Protein AF-A0A317XW74-F1 (afdb_monomer_lite)

Radius of gyration: 49.64 Å; chains: 1; bounding box: 94×70×136 Å

Structure (mmCIF, N/CA/C/O backbone):
data_AF-A0A317XW74-F1
#
_entry.id   AF-A0A317XW74-F1
#
loop_
_atom_site.group_PDB
_atom_site.id
_atom_site.type_symbol
_atom_site.label_atom_id
_atom_site.label_alt_id
_atom_site.label_comp_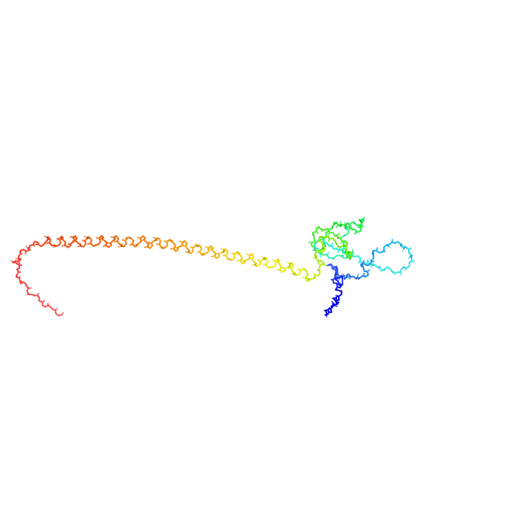id
_atom_site.label_asym_id
_atom_site.label_entity_id
_atom_site.label_seq_id
_atom_site.pdbx_PDB_ins_code
_atom_site.Cartn_x
_atom_site.Cartn_y
_atom_site.Cartn_z
_atom_site.occupancy
_atom_site.B_iso_or_equiv
_atom_site.auth_seq_id
_atom_site.auth_comp_id
_atom_site.auth_asym_id
_atom_site.auth_atom_id
_atom_site.pdbx_PDB_model_num
ATOM 1 N N . MET A 1 1 ? 39.324 25.511 -1.478 1.00 43.25 1 MET A N 1
ATOM 2 C CA . MET A 1 1 ? 39.575 24.977 -2.831 1.00 43.25 1 MET A CA 1
ATOM 3 C C . MET A 1 1 ? 39.183 23.514 -2.793 1.00 43.25 1 MET A C 1
ATOM 5 O O . MET A 1 1 ? 39.938 22.718 -2.257 1.00 43.25 1 MET A O 1
ATOM 9 N N . ALA A 1 2 ? 37.946 23.206 -3.184 1.00 46.31 2 ALA A N 1
ATOM 10 C CA . ALA A 1 2 ? 37.475 21.830 -3.270 1.00 46.31 2 ALA A CA 1
ATOM 11 C C . ALA A 1 2 ? 37.976 21.269 -4.601 1.00 46.31 2 ALA A C 1
ATOM 13 O O . ALA A 1 2 ? 37.688 21.833 -5.654 1.00 46.31 2 ALA A O 1
ATOM 14 N N . SER A 1 3 ? 38.799 20.233 -4.529 1.00 51.44 3 SER A N 1
ATOM 15 C CA . SER A 1 3 ? 39.249 19.466 -5.679 1.00 51.44 3 SER A CA 1
ATOM 16 C C . SER A 1 3 ? 38.010 18.859 -6.336 1.00 51.44 3 SER A C 1
ATOM 18 O O . SER A 1 3 ? 37.324 18.060 -5.701 1.00 51.44 3 SER A O 1
ATOM 20 N N . ASN A 1 4 ? 37.697 19.262 -7.570 1.00 48.56 4 ASN A N 1
ATOM 21 C CA . ASN A 1 4 ? 36.776 18.515 -8.419 1.00 48.56 4 ASN A CA 1
ATOM 22 C C . ASN A 1 4 ? 37.425 17.151 -8.636 1.00 48.56 4 ASN A C 1
ATOM 24 O O . ASN A 1 4 ? 38.395 17.030 -9.380 1.00 48.56 4 ASN A O 1
ATOM 28 N N . GLN A 1 5 ? 36.970 16.161 -7.877 1.00 56.09 5 GLN A N 1
ATOM 29 C CA . GLN A 1 5 ? 37.305 14.775 -8.123 1.00 56.09 5 GLN A CA 1
ATOM 30 C C . GLN A 1 5 ? 36.696 14.459 -9.489 1.00 56.09 5 GLN A C 1
ATOM 32 O O . GLN A 1 5 ? 35.471 14.477 -9.615 1.00 56.09 5 GLN A O 1
ATOM 37 N N . ASP A 1 6 ? 37.536 14.262 -10.505 1.00 48.19 6 ASP A N 1
ATOM 38 C CA . ASP A 1 6 ? 37.105 13.684 -11.772 1.00 48.19 6 ASP A CA 1
ATOM 39 C C . ASP A 1 6 ? 36.461 12.340 -11.428 1.00 48.19 6 ASP A C 1
ATOM 41 O O . ASP A 1 6 ? 37.144 11.366 -11.101 1.00 48.19 6 ASP A O 1
ATOM 45 N N . CYS A 1 7 ? 35.127 12.316 -11.398 1.00 49.00 7 CYS A N 1
ATOM 46 C CA . CYS A 1 7 ? 34.378 11.079 -11.478 1.00 49.00 7 CYS A CA 1
ATOM 47 C C . CYS A 1 7 ? 34.843 10.441 -12.777 1.00 49.00 7 CYS A C 1
ATOM 49 O O . CYS A 1 7 ? 34.515 10.940 -13.849 1.00 49.00 7 CYS A O 1
ATOM 51 N N . SER A 1 8 ? 35.666 9.398 -12.665 1.00 56.94 8 SER A N 1
ATOM 52 C CA . SER A 1 8 ? 36.001 8.513 -13.771 1.00 56.94 8 SER A CA 1
ATOM 53 C C . SER A 1 8 ? 34.725 8.255 -14.559 1.00 56.94 8 SER A C 1
ATOM 55 O O . SER A 1 8 ? 33.765 7.752 -13.969 1.00 56.94 8 SER A O 1
ATOM 57 N N . ASP A 1 9 ? 34.718 8.676 -15.824 1.00 65.62 9 ASP A N 1
ATOM 58 C CA . ASP A 1 9 ? 33.600 8.515 -16.748 1.00 65.62 9 ASP A CA 1
ATOM 59 C C . ASP A 1 9 ? 33.192 7.042 -16.710 1.00 65.62 9 ASP A C 1
ATOM 61 O O . ASP A 1 9 ? 33.919 6.163 -17.175 1.00 65.62 9 ASP A O 1
ATOM 65 N N . PHE A 1 10 ? 32.098 6.750 -16.008 1.00 69.00 10 PHE A N 1
ATOM 66 C CA . PHE A 1 10 ? 31.604 5.392 -15.894 1.00 69.00 10 PHE A CA 1
ATOM 67 C C . PHE A 1 10 ? 30.984 5.066 -17.243 1.00 69.00 10 PHE A C 1
ATOM 69 O O . PHE A 1 10 ? 29.880 5.525 -17.547 1.00 69.00 10 PHE A O 1
ATOM 76 N N . ASP A 1 11 ? 31.722 4.326 -18.068 1.00 76.88 11 ASP A N 1
ATOM 77 C CA . ASP A 1 11 ? 31.265 3.958 -19.397 1.00 76.88 11 ASP A CA 1
ATOM 78 C C . ASP A 1 11 ? 30.152 2.903 -19.274 1.00 76.88 11 ASP A C 1
ATOM 80 O O . ASP A 1 11 ? 30.374 1.692 -19.170 1.00 76.88 11 ASP A O 1
ATOM 84 N N . LEU A 1 12 ? 28.909 3.391 -19.201 1.00 76.88 12 LEU A N 1
ATOM 85 C CA . LEU A 1 12 ? 27.698 2.579 -19.069 1.00 76.88 12 LEU A CA 1
ATOM 86 C C . LEU A 1 12 ? 27.620 1.504 -20.164 1.00 76.88 12 LEU A C 1
ATOM 88 O O . LEU A 1 12 ? 27.063 0.429 -19.932 1.00 76.88 12 LEU A O 1
ATOM 92 N N . TRP A 1 13 ? 28.192 1.787 -21.336 1.00 82.31 13 TRP A N 1
ATOM 93 C CA . TRP A 1 13 ? 28.140 0.929 -22.512 1.00 82.31 13 TRP A CA 1
ATOM 94 C C . TRP A 1 13 ? 28.874 -0.398 -22.309 1.00 82.31 13 TRP A C 1
ATOM 96 O O . TRP A 1 13 ? 28.378 -1.423 -22.771 1.00 82.31 13 TRP A O 1
ATOM 106 N N . GLU A 1 14 ? 29.958 -0.424 -21.526 1.00 83.50 14 GLU A N 1
ATOM 107 C CA . GLU A 1 14 ? 30.737 -1.646 -21.258 1.00 83.50 14 GLU A CA 1
ATOM 108 C C . GLU A 1 14 ? 29.936 -2.732 -20.519 1.00 83.50 14 GLU A C 1
ATOM 110 O O . GLU A 1 14 ? 30.260 -3.920 -20.578 1.00 83.50 14 GLU A O 1
ATOM 115 N N . HIS A 1 15 ? 28.868 -2.335 -19.825 1.00 85.44 15 HIS A N 1
ATOM 116 C CA . HIS A 1 15 ? 28.030 -3.232 -19.030 1.00 85.44 15 HIS A CA 1
ATOM 117 C C . HIS A 1 15 ? 26.792 -3.718 -19.794 1.00 85.44 15 HIS A C 1
ATOM 119 O O . HIS A 1 15 ? 26.104 -4.650 -19.355 1.00 85.44 15 HIS A O 1
ATOM 125 N N . LEU A 1 16 ? 26.498 -3.110 -20.945 1.00 89.50 16 LEU A N 1
ATOM 126 C CA . LEU A 1 16 ? 25.379 -3.507 -21.782 1.00 89.50 16 LEU A CA 1
ATOM 127 C C . LEU A 1 16 ? 25.754 -4.729 -22.608 1.00 89.50 16 LEU A C 1
ATOM 129 O O . LEU A 1 16 ? 26.834 -4.833 -23.183 1.00 89.50 16 LEU A O 1
ATOM 133 N N . HIS A 1 17 ? 24.830 -5.676 -22.671 1.00 93.88 17 HIS A N 1
ATOM 134 C CA . HIS A 1 17 ? 25.001 -6.907 -23.418 1.00 93.88 17 HIS A CA 1
ATOM 135 C C . HIS A 1 17 ? 23.662 -7.367 -23.969 1.00 93.88 17 HIS A C 1
ATOM 137 O O . HIS A 1 17 ? 22.602 -7.069 -23.416 1.00 93.88 17 HIS A O 1
ATOM 143 N N . CYS A 1 18 ? 23.704 -8.128 -25.057 1.00 95.12 18 CYS A N 1
ATOM 144 C CA . CYS A 1 18 ? 22.506 -8.751 -25.583 1.00 95.12 18 CYS A CA 1
ATOM 145 C C . CYS A 1 18 ? 21.905 -9.710 -24.544 1.00 95.12 18 CYS A C 1
ATOM 147 O O . CYS A 1 18 ? 22.575 -10.626 -24.078 1.00 95.12 18 CYS A O 1
ATOM 149 N N . SER A 1 19 ? 20.622 -9.553 -24.231 1.00 96.19 19 SER A N 1
ATOM 150 C CA . SER A 1 19 ? 19.905 -10.381 -23.259 1.00 96.19 19 SER A CA 1
ATOM 151 C C . SER A 1 19 ? 19.705 -11.838 -23.707 1.00 96.19 19 SER A C 1
ATOM 153 O O . SER A 1 19 ? 19.285 -12.660 -22.900 1.00 96.19 19 SER A O 1
ATOM 155 N N . VAL A 1 20 ? 19.979 -12.162 -24.978 1.00 96.06 20 VAL A N 1
ATOM 156 C CA . VAL A 1 20 ? 19.848 -13.517 -25.543 1.00 96.06 20 VAL A CA 1
ATOM 157 C C . VAL A 1 20 ? 21.206 -14.217 -25.604 1.00 96.06 20 VAL A C 1
ATOM 159 O O . VAL A 1 20 ? 21.379 -15.277 -25.007 1.00 96.06 20 VAL A O 1
ATOM 162 N N . CYS A 1 21 ? 22.179 -13.637 -26.314 1.00 95.81 21 CYS A N 1
ATOM 163 C CA . CYS A 1 21 ? 23.489 -14.261 -26.519 1.00 95.81 21 CYS A CA 1
ATOM 164 C C . CYS A 1 21 ? 24.602 -13.753 -25.590 1.00 95.81 21 CYS A C 1
ATOM 166 O O . CYS A 1 21 ? 25.729 -14.232 -25.698 1.00 95.81 21 CYS A O 1
ATOM 168 N N . TYR A 1 22 ? 24.317 -12.791 -24.705 1.00 94.31 22 TYR A N 1
ATOM 169 C CA . TYR A 1 22 ? 25.281 -12.170 -23.782 1.00 94.31 22 TYR A CA 1
ATOM 170 C C . TYR A 1 22 ? 26.488 -11.497 -24.453 1.00 94.31 22 TYR A C 1
ATOM 172 O O . TYR A 1 22 ? 27.491 -11.224 -23.800 1.00 94.31 22 TYR A O 1
ATOM 180 N N . ARG A 1 23 ? 26.404 -11.184 -25.752 1.00 92.75 23 ARG A N 1
ATOM 181 C CA . ARG A 1 23 ? 27.422 -10.381 -26.439 1.00 92.75 23 ARG A CA 1
ATOM 182 C C . ARG A 1 23 ? 27.420 -8.957 -25.877 1.00 92.75 23 ARG A C 1
ATOM 184 O O . ARG A 1 23 ? 26.390 -8.291 -25.969 1.00 92.75 23 ARG A O 1
ATOM 191 N N . SER A 1 24 ? 28.549 -8.509 -25.333 1.00 90.56 24 SER A N 1
ATOM 192 C CA . SER A 1 24 ? 28.736 -7.135 -24.849 1.00 90.56 24 SER A CA 1
ATOM 193 C C . SER A 1 24 ? 28.716 -6.118 -25.987 1.00 90.56 24 SER A C 1
ATOM 195 O O . SER A 1 24 ? 29.175 -6.414 -27.093 1.00 90.56 24 SER A O 1
ATOM 197 N N . VAL A 1 25 ? 28.201 -4.927 -25.694 1.00 88.94 25 VAL A N 1
ATOM 198 C CA . VAL A 1 25 ? 28.317 -3.747 -26.553 1.00 88.94 25 VAL A CA 1
ATOM 199 C C . VAL A 1 25 ? 29.750 -3.235 -26.450 1.00 88.94 25 VAL A C 1
ATOM 201 O O . VAL A 1 25 ? 30.256 -3.041 -25.347 1.00 88.94 25 VAL A O 1
ATOM 204 N N . SER A 1 26 ? 30.426 -3.044 -27.580 1.00 85.81 26 SER A N 1
ATOM 205 C CA . SER A 1 26 ? 31.739 -2.396 -27.606 1.00 85.81 26 SER A CA 1
ATOM 206 C C . SER A 1 26 ? 31.628 -0.972 -28.149 1.00 85.81 26 SER A C 1
ATOM 208 O O . SER A 1 26 ? 30.749 -0.682 -28.954 1.00 85.81 26 SER A O 1
ATOM 210 N N . ASN A 1 27 ? 32.534 -0.070 -27.765 1.00 75.56 27 ASN A N 1
ATOM 211 C CA . ASN A 1 27 ? 32.518 1.311 -28.275 1.00 75.56 27 ASN A CA 1
ATOM 212 C C . ASN A 1 27 ? 32.650 1.380 -29.810 1.00 75.56 27 ASN A C 1
ATOM 214 O O . ASN A 1 27 ? 32.022 2.216 -30.455 1.00 75.56 27 ASN A O 1
ATOM 218 N N . ALA A 1 28 ? 33.351 0.417 -30.417 1.00 75.12 28 ALA A N 1
ATOM 219 C CA . ALA A 1 28 ? 33.436 0.281 -31.871 1.00 75.12 28 ALA A CA 1
ATOM 220 C C . ALA A 1 28 ? 32.075 0.001 -32.542 1.00 75.12 28 ALA A C 1
ATOM 222 O O . ALA A 1 28 ? 31.863 0.381 -33.693 1.00 75.12 28 ALA A O 1
ATOM 223 N N . ASP A 1 29 ? 31.146 -0.640 -31.827 1.00 73.50 29 ASP A N 1
ATOM 224 C CA . ASP A 1 29 ? 29.800 -0.942 -32.319 1.00 73.50 29 ASP A CA 1
ATOM 225 C C . ASP A 1 29 ? 28.887 0.300 -32.325 1.00 73.50 29 ASP A C 1
ATOM 227 O O . ASP A 1 29 ? 27.924 0.370 -33.093 1.00 73.50 29 ASP A O 1
ATOM 231 N N . LEU A 1 30 ? 29.194 1.296 -31.487 1.00 70.50 30 LEU A N 1
ATOM 232 C CA . LEU A 1 30 ? 28.391 2.507 -31.300 1.00 70.50 30 LEU A CA 1
ATOM 233 C C . LEU A 1 30 ? 28.793 3.646 -32.252 1.00 70.50 30 LEU A C 1
ATOM 235 O O . LEU A 1 30 ? 27.940 4.433 -32.658 1.00 70.50 30 LEU A O 1
ATOM 239 N N . ASP A 1 31 ? 30.059 3.697 -32.676 1.00 64.62 31 ASP A N 1
ATOM 240 C CA . ASP A 1 31 ? 30.612 4.775 -33.514 1.00 64.62 31 ASP A CA 1
ATOM 241 C C . ASP A 1 31 ? 30.209 4.706 -35.002 1.00 64.62 31 ASP A C 1
ATOM 243 O O . ASP A 1 31 ? 30.504 5.613 -35.786 1.00 64.62 31 ASP A O 1
ATOM 247 N N . THR A 1 32 ? 29.493 3.662 -35.438 1.00 60.34 32 THR A N 1
ATOM 248 C CA . THR A 1 32 ? 29.207 3.433 -36.872 1.00 60.34 32 THR A CA 1
ATOM 249 C C . THR A 1 32 ? 28.053 4.285 -37.434 1.00 60.34 32 THR A C 1
ATOM 251 O O . THR A 1 32 ? 27.360 3.876 -38.363 1.00 60.34 32 THR A O 1
ATOM 254 N N . ASN A 1 33 ? 27.835 5.492 -36.909 1.00 54.00 33 ASN A N 1
ATOM 255 C CA . ASN A 1 33 ? 26.936 6.477 -37.527 1.00 54.00 33 ASN A CA 1
ATOM 256 C C . ASN A 1 33 ? 27.599 7.236 -38.697 1.00 54.00 33 ASN A C 1
ATOM 258 O O . ASN A 1 33 ? 26.946 8.026 -39.379 1.00 54.00 33 ASN A O 1
ATOM 262 N N . GLN A 1 34 ? 28.884 6.989 -38.990 1.00 49.75 34 GLN A N 1
ATOM 263 C CA . GLN A 1 34 ? 29.522 7.504 -40.204 1.00 49.75 34 GLN A CA 1
ATOM 264 C C . GLN A 1 34 ? 29.239 6.606 -41.413 1.00 49.75 34 GLN A C 1
ATOM 266 O O . GLN A 1 34 ? 29.943 5.639 -41.681 1.00 49.75 34 GLN A O 1
ATOM 271 N N . ALA A 1 35 ? 28.189 6.989 -42.139 1.00 44.69 35 ALA A N 1
ATOM 272 C CA . ALA A 1 35 ? 28.026 6.870 -43.585 1.00 44.69 35 ALA A CA 1
ATOM 273 C C . ALA A 1 35 ? 28.690 5.652 -44.257 1.00 44.69 35 ALA A C 1
ATOM 275 O O . ALA A 1 35 ? 29.849 5.678 -44.676 1.00 44.69 35 ALA A O 1
ATOM 276 N N . VAL A 1 36 ? 27.869 4.633 -44.520 1.00 49.94 36 VAL A N 1
ATOM 277 C CA . VAL A 1 36 ? 28.079 3.644 -45.586 1.00 49.94 36 VAL A CA 1
ATOM 278 C C . VAL A 1 36 ? 28.030 4.362 -46.947 1.00 49.94 36 VAL A C 1
ATOM 280 O O . VAL A 1 36 ? 27.078 4.251 -47.712 1.00 49.94 36 VAL A O 1
ATOM 283 N N . THR A 1 37 ? 29.055 5.150 -47.261 1.00 47.88 37 THR A N 1
ATOM 284 C CA . THR A 1 37 ? 29.280 5.740 -48.585 1.00 47.88 37 THR A CA 1
ATOM 285 C C . THR A 1 37 ? 30.757 5.653 -48.934 1.00 47.88 37 THR A C 1
ATOM 287 O O . THR A 1 37 ? 31.415 6.672 -49.098 1.00 47.88 37 THR A O 1
ATOM 290 N N . SER A 1 38 ? 31.305 4.441 -49.025 1.00 47.03 38 SER A N 1
ATOM 291 C CA . SER A 1 38 ? 32.501 4.136 -49.825 1.00 47.03 38 SER A CA 1
ATOM 292 C C . SER A 1 38 ? 32.649 2.623 -49.947 1.00 47.03 38 SER A C 1
ATOM 294 O O . SER A 1 38 ? 33.245 1.962 -49.104 1.00 47.03 38 SER A O 1
ATOM 296 N N . LYS A 1 39 ? 32.080 2.059 -51.017 1.00 47.88 39 LYS A N 1
ATOM 297 C CA . LYS A 1 39 ? 32.511 0.753 -51.518 1.00 47.88 39 LYS A CA 1
ATOM 298 C C . LYS A 1 39 ? 33.921 0.923 -52.080 1.00 47.88 39 LYS A C 1
ATOM 300 O O . LYS A 1 39 ? 34.081 1.413 -53.193 1.00 47.88 39 LYS A O 1
ATOM 305 N N . THR A 1 40 ? 34.922 0.521 -51.315 1.00 46.69 40 THR A N 1
ATOM 306 C CA . THR A 1 40 ? 36.241 0.170 -51.843 1.00 46.69 40 THR A CA 1
ATOM 307 C C . THR A 1 40 ? 36.497 -1.281 -51.484 1.00 46.69 40 THR A C 1
ATOM 309 O O . THR A 1 40 ? 36.580 -1.636 -50.310 1.00 46.69 40 THR A O 1
ATOM 312 N N . ASP A 1 41 ? 36.538 -2.116 -52.518 1.00 51.22 41 ASP A N 1
ATOM 313 C CA . ASP A 1 41 ? 36.775 -3.552 -52.447 1.00 51.22 41 ASP A CA 1
ATOM 314 C C . ASP A 1 41 ? 38.128 -3.831 -51.775 1.00 51.22 41 ASP A C 1
ATOM 316 O O . ASP A 1 41 ? 39.181 -3.491 -52.312 1.00 51.22 41 ASP A O 1
ATOM 320 N N . GLY A 1 42 ? 38.104 -4.414 -50.572 1.00 46.12 42 GLY A N 1
ATOM 321 C CA . GLY A 1 42 ? 39.332 -4.635 -49.801 1.00 46.12 42 GLY A CA 1
ATOM 322 C C . GLY A 1 42 ? 39.149 -5.151 -48.373 1.00 46.12 42 GLY A C 1
ATOM 323 O O . GLY A 1 42 ? 39.801 -4.664 -47.465 1.00 46.12 42 GLY A O 1
ATOM 324 N N . GLN A 1 43 ? 38.237 -6.101 -48.172 1.00 47.91 43 GLN A N 1
ATOM 325 C CA . GLN A 1 43 ? 38.297 -7.191 -47.186 1.00 47.91 43 GLN A CA 1
ATOM 326 C C . GLN A 1 43 ? 39.113 -6.998 -45.881 1.00 47.91 43 GLN A C 1
ATOM 328 O O . GLN A 1 43 ? 40.200 -7.543 -45.731 1.00 47.91 43 GLN A O 1
ATOM 333 N N . THR A 1 44 ? 38.473 -6.402 -44.875 1.00 42.50 44 THR A N 1
ATOM 334 C CA . THR A 1 44 ? 38.169 -7.049 -43.584 1.00 42.50 44 THR A CA 1
ATOM 335 C C . THR A 1 44 ? 36.811 -6.515 -43.142 1.00 42.50 44 THR A C 1
ATOM 337 O O . THR A 1 44 ? 36.677 -5.367 -42.735 1.00 42.50 44 THR A O 1
ATOM 340 N N . SER A 1 45 ? 35.766 -7.326 -43.289 1.00 48.62 45 SER A N 1
ATOM 341 C CA . SER A 1 45 ? 34.419 -7.029 -42.801 1.00 48.62 45 SER A CA 1
ATOM 342 C C . SER A 1 45 ? 34.428 -7.028 -41.272 1.00 48.62 45 SER A C 1
ATOM 344 O O . SER A 1 45 ? 34.131 -8.037 -40.636 1.00 48.62 45 SER A O 1
ATOM 346 N N . GLY A 1 46 ? 34.847 -5.902 -40.693 1.00 48.22 46 GLY A N 1
ATOM 347 C CA . GLY A 1 46 ? 34.525 -5.533 -39.324 1.00 48.22 46 GLY A CA 1
ATOM 348 C C . GLY A 1 46 ? 33.025 -5.298 -39.268 1.00 48.22 46 GLY A C 1
ATOM 349 O O . GLY A 1 46 ? 32.557 -4.210 -39.577 1.00 48.22 46 GLY A O 1
ATOM 350 N N . ASP A 1 47 ? 32.288 -6.368 -38.995 1.00 60.28 47 ASP A N 1
ATOM 351 C CA . ASP A 1 47 ? 30.845 -6.358 -38.793 1.00 60.28 47 ASP A CA 1
ATOM 352 C C . ASP A 1 47 ? 30.569 -5.581 -37.500 1.00 60.28 47 ASP A C 1
ATOM 354 O O . ASP A 1 47 ? 30.639 -6.147 -36.404 1.00 60.28 47 ASP A O 1
ATOM 358 N N . SER A 1 48 ? 30.392 -4.262 -37.613 1.00 64.38 48 SER A N 1
ATOM 359 C CA . SER A 1 48 ? 30.029 -3.425 -36.474 1.00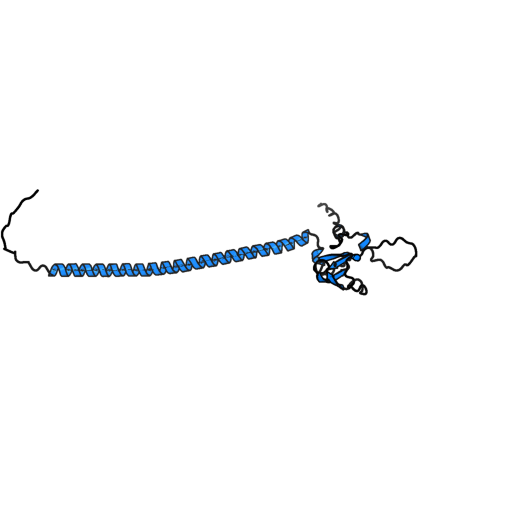 64.38 48 SER A CA 1
ATOM 360 C C . SER A 1 48 ? 28.636 -3.834 -36.025 1.00 64.38 48 SER A C 1
ATOM 362 O O . SER A 1 48 ? 27.638 -3.663 -36.728 1.00 64.38 48 SER A O 1
ATOM 364 N N . ALA A 1 49 ? 28.574 -4.482 -34.870 1.00 75.00 49 ALA A N 1
ATOM 365 C CA . ALA A 1 49 ? 27.356 -5.125 -34.439 1.00 75.00 49 ALA A CA 1
ATOM 366 C C . ALA A 1 49 ? 26.447 -4.098 -33.804 1.00 75.00 49 ALA A C 1
ATOM 368 O O . ALA A 1 49 ? 26.667 -3.650 -32.690 1.00 75.00 49 ALA A O 1
ATOM 369 N N . GLN A 1 50 ? 25.379 -3.757 -34.501 1.00 88.81 50 GLN A N 1
ATOM 370 C CA . GLN A 1 50 ? 24.389 -2.847 -33.958 1.00 88.81 50 GLN A CA 1
ATOM 371 C C . GLN A 1 50 ? 23.612 -3.503 -32.804 1.00 88.81 50 GLN A C 1
ATOM 373 O O . GLN A 1 50 ? 23.445 -4.731 -32.735 1.00 88.81 50 GLN A O 1
ATOM 378 N N . PHE A 1 51 ? 23.120 -2.656 -31.901 1.00 91.81 51 PHE A N 1
ATOM 379 C CA . PHE A 1 51 ? 22.282 -3.050 -30.777 1.00 91.81 51 PHE A CA 1
ATOM 380 C C . PHE A 1 51 ? 20.975 -2.264 -30.771 1.00 91.81 51 PHE A C 1
ATOM 382 O O . PHE A 1 51 ? 20.899 -1.115 -31.208 1.00 91.81 51 PHE A O 1
ATOM 389 N N . TRP A 1 52 ? 19.940 -2.905 -30.245 1.00 93.19 52 TRP A N 1
ATOM 390 C CA . TRP A 1 52 ? 18.603 -2.360 -30.081 1.00 93.19 52 TRP A CA 1
ATOM 391 C C . TRP A 1 52 ? 18.134 -2.576 -28.651 1.00 93.19 52 TRP A C 1
ATOM 393 O O . TRP A 1 52 ? 18.569 -3.510 -27.984 1.00 93.19 52 TRP A O 1
ATOM 403 N N . VAL A 1 53 ? 17.217 -1.736 -28.192 1.00 93.00 53 VAL A N 1
ATOM 404 C CA . VAL A 1 53 ? 16.539 -1.873 -26.909 1.00 93.00 53 VAL A CA 1
ATOM 405 C C . VAL A 1 53 ? 15.034 -1.911 -27.126 1.00 93.00 53 VAL A C 1
ATOM 407 O O . VAL A 1 53 ? 14.488 -1.148 -27.923 1.00 93.00 53 VAL A O 1
ATOM 410 N N . THR A 1 54 ? 14.365 -2.825 -26.437 1.00 92.88 54 THR A N 1
ATOM 411 C CA . THR A 1 54 ? 12.903 -2.908 -26.422 1.00 92.88 54 THR A CA 1
ATOM 412 C C . THR A 1 54 ? 12.315 -2.010 -25.329 1.00 92.88 54 THR A C 1
ATOM 414 O O . THR A 1 54 ? 12.979 -1.716 -24.336 1.00 92.88 54 THR A O 1
ATOM 417 N N . ASP A 1 55 ? 11.045 -1.628 -25.444 1.00 90.50 55 ASP A N 1
ATOM 418 C CA . ASP A 1 55 ? 10.303 -0.930 -24.378 1.00 90.50 55 ASP A CA 1
ATOM 419 C C . ASP A 1 55 ? 10.273 -1.695 -23.035 1.00 90.50 55 ASP A C 1
ATOM 421 O O . ASP A 1 55 ? 10.293 -1.088 -21.966 1.00 90.50 55 ASP A O 1
ATOM 425 N N . CYS A 1 56 ? 10.334 -3.029 -23.073 1.00 90.88 56 CYS A N 1
ATOM 426 C CA . CYS A 1 56 ? 10.511 -3.901 -21.912 1.00 90.88 56 CYS A CA 1
ATOM 427 C C . CYS A 1 56 ? 11.980 -4.062 -21.472 1.00 90.88 56 CYS A C 1
ATOM 429 O O . CYS A 1 56 ? 12.324 -5.049 -20.825 1.00 90.88 56 CYS A O 1
ATOM 431 N N . THR A 1 57 ? 12.840 -3.113 -21.853 1.00 91.06 57 THR A N 1
ATOM 432 C CA . THR A 1 57 ? 14.233 -2.931 -21.407 1.00 91.06 57 THR A CA 1
ATOM 433 C C . THR A 1 57 ? 15.214 -4.059 -21.736 1.00 91.06 57 THR A C 1
ATOM 435 O O . THR A 1 57 ? 16.267 -4.153 -21.109 1.00 91.06 57 THR A O 1
ATOM 438 N N . HIS A 1 58 ? 14.915 -4.916 -22.714 1.00 94.00 58 HIS A N 1
ATOM 439 C CA . HIS A 1 58 ? 15.855 -5.942 -23.168 1.00 94.00 58 HIS A CA 1
ATOM 440 C C . HIS A 1 58 ? 16.716 -5.407 -24.305 1.00 94.00 58 HIS A C 1
ATOM 442 O O . HIS A 1 58 ? 16.207 -4.814 -25.257 1.00 94.00 58 HIS A O 1
ATOM 448 N N . VAL A 1 59 ? 18.022 -5.648 -24.213 1.00 94.31 59 VAL A N 1
ATOM 449 C CA . VAL A 1 59 ? 18.990 -5.256 -25.238 1.00 94.31 59 VAL A CA 1
ATOM 450 C C . VAL A 1 59 ? 19.197 -6.431 -26.189 1.00 94.31 59 VAL A C 1
ATOM 452 O O . VAL A 1 59 ? 19.464 -7.553 -25.761 1.00 94.31 59 VAL A O 1
ATOM 455 N N . LEU A 1 60 ? 19.074 -6.203 -27.490 1.00 94.56 60 LEU A N 1
ATOM 456 C CA . LEU A 1 60 ? 19.191 -7.219 -28.533 1.00 94.56 60 LEU A CA 1
ATOM 457 C C . LEU A 1 60 ? 20.318 -6.836 -29.489 1.00 94.56 60 LEU A C 1
ATOM 459 O O . LEU A 1 60 ? 20.402 -5.688 -29.915 1.00 94.56 60 LEU A O 1
ATOM 463 N N . CYS A 1 61 ? 21.183 -7.791 -29.832 1.00 93.38 61 CYS A N 1
ATOM 464 C CA . CYS A 1 61 ? 22.118 -7.602 -30.939 1.00 93.38 61 CYS A CA 1
ATOM 465 C C . CYS A 1 61 ? 21.411 -7.873 -32.273 1.00 93.38 61 CYS A C 1
ATOM 467 O O . CYS A 1 61 ? 20.364 -8.521 -32.301 1.00 93.38 61 CYS A O 1
ATOM 469 N N . GLN A 1 62 ? 22.015 -7.451 -33.383 1.00 90.88 62 GLN A N 1
ATOM 470 C CA . GLN A 1 62 ? 21.448 -7.631 -34.729 1.00 90.88 62 GLN A CA 1
ATOM 471 C C . GLN A 1 62 ? 21.040 -9.072 -35.040 1.00 90.88 62 GLN A C 1
ATOM 473 O O . GLN A 1 62 ? 20.022 -9.309 -35.681 1.00 90.88 62 GLN A O 1
ATOM 478 N N . LYS A 1 63 ? 21.826 -10.039 -34.560 1.00 92.25 63 LYS A N 1
ATOM 479 C CA . LYS A 1 63 ? 21.588 -11.466 -34.788 1.00 92.25 63 LYS A CA 1
ATOM 480 C C . LYS A 1 63 ? 20.328 -11.979 -34.086 1.00 92.25 63 LYS A C 1
ATOM 482 O O . LYS A 1 63 ? 19.661 -12.859 -34.620 1.00 92.25 63 LYS A O 1
ATOM 487 N N . ASP A 1 64 ? 20.036 -11.451 -32.901 1.00 93.62 64 ASP A N 1
ATOM 488 C CA . ASP A 1 64 ? 18.909 -11.882 -32.065 1.00 93.62 64 ASP A CA 1
ATOM 489 C C . ASP A 1 64 ? 17.696 -10.948 -32.201 1.00 93.62 64 ASP A C 1
ATOM 491 O O . ASP A 1 64 ? 16.691 -11.112 -31.502 1.00 93.62 64 ASP A O 1
ATOM 495 N N . LEU A 1 65 ? 17.779 -9.960 -33.096 1.00 91.06 65 LEU A N 1
ATOM 496 C CA . LEU A 1 65 ? 16.658 -9.108 -33.447 1.00 91.06 65 LEU A CA 1
ATOM 497 C C . LEU A 1 65 ? 15.630 -9.923 -34.260 1.00 91.06 65 LEU A C 1
ATOM 499 O O . LEU A 1 65 ? 16.015 -10.675 -35.159 1.00 91.06 65 LEU A O 1
ATOM 503 N N . PRO A 1 66 ? 14.319 -9.797 -33.985 1.00 87.19 66 PRO A N 1
ATOM 504 C CA . PRO A 1 66 ? 13.297 -10.502 -34.751 1.00 87.19 66 PRO A CA 1
ATOM 505 C C . PRO A 1 66 ? 13.371 -10.148 -36.239 1.00 87.19 66 PRO A C 1
ATOM 507 O O . PRO A 1 66 ? 13.337 -8.976 -36.594 1.00 87.19 66 PRO A O 1
ATOM 510 N N . ALA A 1 67 ? 13.380 -11.152 -37.120 1.00 81.06 67 ALA A N 1
ATOM 511 C CA . ALA A 1 67 ? 13.434 -10.945 -38.574 1.00 81.06 67 ALA A CA 1
ATOM 512 C C . ALA A 1 67 ? 12.234 -10.158 -39.143 1.00 81.06 67 ALA A C 1
ATOM 514 O O . ALA A 1 67 ? 12.297 -9.666 -40.263 1.00 81.06 67 ALA A O 1
ATOM 515 N N . SER A 1 68 ? 11.138 -10.054 -38.384 1.00 71.69 68 SER A N 1
ATOM 516 C CA . SER A 1 68 ? 9.959 -9.251 -38.728 1.00 71.69 68 SER A CA 1
ATOM 517 C C . SER A 1 68 ? 10.140 -7.753 -38.473 1.00 71.69 68 SER A C 1
ATOM 519 O O . SER A 1 68 ? 9.236 -6.977 -38.769 1.00 71.69 68 SER A O 1
ATOM 521 N N . ALA A 1 69 ? 11.254 -7.344 -37.862 1.00 69.00 69 ALA A N 1
ATOM 522 C CA . ALA A 1 69 ? 11.590 -5.944 -37.693 1.00 69.00 69 ALA A CA 1
ATOM 523 C C . ALA A 1 69 ? 12.090 -5.404 -39.042 1.00 69.00 69 ALA A C 1
ATOM 525 O O . ALA A 1 69 ? 13.267 -5.528 -39.369 1.00 69.00 69 ALA A O 1
ATOM 526 N N . ASP A 1 70 ? 11.185 -4.845 -39.850 1.00 63.00 70 ASP A N 1
ATOM 527 C CA . ASP A 1 70 ? 11.530 -4.253 -41.144 1.00 63.00 70 ASP A CA 1
ATOM 528 C C . ASP A 1 70 ? 12.588 -3.150 -40.961 1.00 63.00 70 ASP A C 1
ATOM 530 O O . ASP A 1 70 ? 12.303 -2.033 -40.529 1.00 63.00 70 ASP A O 1
ATOM 534 N N . HIS A 1 71 ? 13.828 -3.450 -41.347 1.00 62.91 71 HIS A N 1
ATOM 535 C CA . HIS A 1 71 ? 14.982 -2.544 -41.279 1.00 62.91 71 HIS A CA 1
ATOM 536 C C . HIS A 1 71 ? 14.922 -1.368 -42.279 1.00 62.91 71 HIS A C 1
ATOM 538 O O . HIS A 1 71 ? 15.915 -0.674 -42.480 1.00 62.91 71 HIS A O 1
ATOM 544 N N . GLY A 1 72 ? 13.785 -1.164 -42.953 1.00 55.19 72 GLY A N 1
ATOM 545 C CA . GLY A 1 72 ? 13.604 -0.151 -43.999 1.00 55.19 72 GLY A CA 1
ATOM 546 C C . GLY A 1 72 ? 13.212 1.240 -43.491 1.00 55.19 72 GLY A C 1
ATOM 547 O O . GLY A 1 72 ? 13.054 2.154 -44.298 1.00 55.19 72 GLY A O 1
ATOM 548 N N . GLY A 1 73 ? 13.019 1.406 -42.180 1.00 54.28 73 GLY A N 1
ATOM 549 C CA . GLY A 1 73 ? 12.724 2.695 -41.560 1.00 54.28 73 GLY A CA 1
ATOM 550 C C . GLY A 1 73 ? 13.982 3.537 -41.348 1.00 54.28 73 GLY A C 1
ATOM 551 O O . GLY A 1 73 ? 15.050 3.015 -41.041 1.00 54.28 73 GLY A O 1
ATOM 552 N N . THR A 1 74 ? 13.853 4.855 -41.487 1.00 57.97 74 THR A N 1
ATOM 553 C CA . THR A 1 74 ? 14.856 5.830 -41.032 1.00 57.97 74 THR A CA 1
ATOM 554 C C . THR A 1 74 ? 15.306 5.519 -39.600 1.00 57.97 74 THR A C 1
ATOM 556 O O . THR A 1 74 ? 14.465 5.182 -38.769 1.00 57.97 74 THR A O 1
ATOM 559 N N . GLU A 1 75 ? 16.609 5.655 -39.320 1.00 60.94 75 GLU A N 1
ATOM 560 C CA . GLU A 1 75 ? 17.326 5.144 -38.129 1.00 60.94 75 GLU A CA 1
ATOM 561 C C . GLU A 1 75 ? 16.730 5.513 -36.754 1.00 60.94 75 GLU A C 1
ATOM 563 O O . GLU A 1 75 ? 17.106 4.924 -35.743 1.00 60.94 75 GLU A O 1
ATOM 568 N N . THR A 1 76 ? 15.786 6.452 -36.705 1.00 64.12 76 THR A N 1
ATOM 569 C CA . THR A 1 76 ? 15.167 6.984 -35.487 1.00 64.12 76 THR A CA 1
ATOM 570 C C . THR A 1 76 ? 13.736 6.501 -35.233 1.00 64.12 76 THR A C 1
ATOM 572 O O . THR A 1 76 ? 13.163 6.821 -34.190 1.00 64.12 76 THR A O 1
ATOM 575 N N . CYS A 1 77 ? 13.122 5.741 -36.147 1.00 74.44 77 CYS A N 1
ATOM 576 C CA . CYS A 1 77 ? 11.755 5.260 -35.951 1.00 74.44 77 CYS A CA 1
ATOM 577 C C . CYS A 1 77 ? 11.725 3.951 -35.142 1.00 74.44 77 CYS A C 1
ATOM 579 O O . CYS A 1 77 ? 12.440 3.010 -35.493 1.00 74.44 77 CYS A O 1
ATOM 581 N N . PRO A 1 78 ? 10.878 3.847 -34.098 1.00 82.88 78 PRO A N 1
ATOM 582 C CA . PRO A 1 78 ? 10.669 2.587 -33.398 1.00 82.88 78 PRO A CA 1
ATOM 583 C C . PRO A 1 78 ? 10.094 1.544 -34.356 1.00 82.88 78 PRO A C 1
ATOM 585 O O . PRO A 1 78 ? 9.131 1.807 -35.081 1.00 82.88 78 PRO A O 1
ATOM 588 N N . ILE A 1 79 ? 10.684 0.354 -34.347 1.00 88.69 79 ILE A N 1
ATOM 589 C CA . ILE A 1 79 ? 10.208 -0.795 -35.109 1.00 88.69 79 ILE A CA 1
ATOM 590 C C . ILE A 1 79 ? 9.370 -1.653 -34.170 1.00 88.69 79 ILE A C 1
ATOM 592 O O . ILE A 1 79 ? 9.801 -1.962 -33.064 1.00 88.69 79 ILE A O 1
ATOM 596 N N . ARG A 1 80 ? 8.184 -2.084 -34.598 1.00 90.25 80 ARG A N 1
ATOM 597 C CA . ARG A 1 80 ? 7.393 -3.039 -33.815 1.00 90.25 80 ARG A CA 1
ATOM 598 C C . ARG A 1 80 ? 7.890 -4.459 -34.034 1.00 90.25 80 ARG A C 1
ATOM 600 O O . ARG A 1 80 ? 8.017 -4.907 -35.170 1.00 90.25 80 ARG A O 1
ATOM 607 N N . GLY A 1 81 ? 8.122 -5.183 -32.946 1.00 91.44 81 GLY A N 1
ATOM 608 C CA . GLY A 1 81 ? 8.512 -6.589 -32.996 1.00 91.44 81 GLY A CA 1
ATOM 609 C C . GLY A 1 81 ? 8.171 -7.326 -31.709 1.00 91.44 81 GLY A C 1
ATOM 610 O O . GLY A 1 81 ? 7.687 -6.739 -30.750 1.00 91.44 81 GLY A O 1
ATOM 611 N N . VAL A 1 82 ? 8.411 -8.635 -31.678 1.00 93.94 82 VAL A N 1
ATOM 612 C CA . VAL A 1 82 ? 8.194 -9.445 -30.472 1.00 93.94 82 VAL A CA 1
ATOM 613 C C . VAL A 1 82 ? 9.512 -9.585 -29.726 1.00 93.94 82 VAL A C 1
ATOM 615 O O . VAL A 1 82 ? 10.481 -10.103 -30.276 1.00 93.94 82 VAL A O 1
ATOM 618 N N . CYS A 1 83 ? 9.554 -9.165 -28.462 1.00 94.69 83 CYS A N 1
ATOM 619 C CA . CYS A 1 83 ? 10.743 -9.355 -27.637 1.00 94.69 83 CYS A CA 1
ATOM 620 C C . CYS A 1 83 ? 11.009 -10.861 -27.425 1.00 94.69 83 CYS A C 1
ATOM 622 O O . CYS A 1 83 ? 10.124 -11.562 -26.923 1.00 94.69 83 CYS A O 1
ATOM 624 N N . PRO A 1 84 ? 12.211 -11.385 -27.733 1.00 94.88 84 PRO A N 1
ATOM 625 C CA . PRO A 1 84 ? 12.509 -12.813 -27.601 1.00 94.88 84 PRO A CA 1
ATOM 626 C C . PRO A 1 84 ? 12.549 -13.297 -26.142 1.00 94.88 84 PRO A C 1
ATOM 628 O O . PRO A 1 84 ? 12.376 -14.491 -25.895 1.00 94.88 84 PRO A O 1
ATOM 631 N N . ILE A 1 85 ? 12.733 -12.388 -25.176 1.00 95.31 85 ILE A N 1
ATOM 632 C CA . ILE A 1 85 ? 12.757 -12.706 -23.741 1.00 95.31 85 ILE A CA 1
ATOM 633 C C . ILE A 1 85 ? 11.338 -12.711 -23.159 1.00 95.31 85 ILE A C 1
ATOM 635 O O . ILE A 1 85 ? 10.889 -13.723 -22.623 1.00 95.31 85 ILE A O 1
ATOM 639 N N . CYS A 1 86 ? 10.603 -11.604 -23.304 1.00 95.38 86 CYS A N 1
ATOM 640 C CA . CYS A 1 86 ? 9.258 -11.465 -22.734 1.00 95.38 86 CYS A CA 1
ATOM 641 C C . CYS A 1 86 ? 8.162 -12.152 -23.554 1.00 95.38 86 CYS A C 1
ATOM 643 O O . CYS A 1 86 ? 7.109 -12.462 -23.004 1.00 95.38 86 CYS A O 1
ATOM 645 N N . ARG A 1 87 ? 8.387 -12.368 -24.857 1.00 95.12 87 ARG A N 1
ATOM 646 C CA . ARG A 1 87 ? 7.383 -12.844 -25.827 1.00 95.12 87 ARG A CA 1
ATOM 647 C C . ARG A 1 87 ? 6.151 -11.937 -25.931 1.00 95.12 87 ARG A C 1
ATOM 649 O O . ARG A 1 87 ? 5.044 -12.413 -26.164 1.00 95.12 87 ARG A O 1
ATOM 656 N N . VAL A 1 88 ? 6.356 -10.635 -25.755 1.00 93.81 88 VAL A N 1
ATOM 657 C CA . VAL A 1 88 ? 5.331 -9.593 -25.894 1.00 93.81 88 VAL A CA 1
ATOM 658 C C . VAL A 1 88 ? 5.729 -8.680 -27.052 1.00 93.81 88 VAL A C 1
ATOM 660 O O . VAL A 1 88 ? 6.924 -8.497 -27.305 1.00 93.81 88 VAL A O 1
ATOM 663 N N . GLU A 1 89 ? 4.737 -8.156 -27.773 1.00 94.00 89 GLU A N 1
ATOM 664 C CA . GLU A 1 89 ? 4.953 -7.088 -28.752 1.00 94.00 89 GLU A CA 1
ATOM 665 C C . GLU A 1 89 ? 5.518 -5.853 -28.050 1.00 94.00 89 GLU A C 1
ATOM 667 O O . GLU A 1 89 ? 4.987 -5.410 -27.035 1.00 94.00 89 GLU A O 1
ATOM 672 N N . ALA A 1 90 ? 6.609 -5.334 -28.591 1.00 91.69 90 ALA A N 1
ATOM 673 C CA . ALA A 1 90 ? 7.392 -4.257 -28.028 1.00 91.69 90 ALA A CA 1
ATOM 674 C C . ALA A 1 90 ? 7.810 -3.296 -29.139 1.00 91.69 90 ALA A C 1
ATOM 676 O O . ALA A 1 90 ? 8.110 -3.717 -30.265 1.00 91.69 90 ALA A O 1
ATOM 677 N N . ASP A 1 91 ? 7.888 -2.015 -28.801 1.00 90.69 91 ASP A N 1
ATOM 678 C CA . ASP A 1 91 ? 8.607 -1.057 -29.630 1.00 90.69 91 ASP A CA 1
ATOM 679 C C . ASP A 1 91 ? 10.114 -1.285 -29.436 1.00 90.69 91 ASP A C 1
ATOM 681 O O . ASP A 1 91 ? 10.630 -1.303 -28.315 1.00 90.69 91 ASP A O 1
ATOM 685 N N . ILE A 1 92 ? 10.822 -1.512 -30.539 1.00 90.94 92 ILE A N 1
ATOM 686 C CA . ILE A 1 92 ? 12.250 -1.807 -30.582 1.00 90.94 92 ILE A CA 1
ATOM 687 C C . ILE A 1 92 ? 12.960 -0.625 -31.226 1.00 90.94 92 ILE A C 1
ATOM 689 O O . ILE A 1 92 ? 12.672 -0.258 -32.366 1.00 90.94 92 ILE A O 1
ATOM 693 N N . VAL A 1 93 ? 13.903 -0.027 -30.505 1.00 90.06 93 VAL A N 1
ATOM 694 C CA . VAL A 1 93 ? 14.629 1.156 -30.971 1.00 90.06 93 VAL A CA 1
ATOM 695 C C . VAL A 1 93 ? 16.117 0.884 -30.995 1.00 90.06 93 VAL A C 1
ATOM 697 O O . VAL A 1 93 ? 16.647 0.203 -30.119 1.00 90.06 93 VAL A O 1
ATOM 700 N N . ARG A 1 94 ? 16.800 1.403 -32.017 1.00 89.62 94 ARG A N 1
ATOM 701 C CA . ARG A 1 94 ? 18.252 1.304 -32.104 1.00 89.62 94 ARG A CA 1
ATOM 702 C C . ARG A 1 94 ? 18.885 2.043 -30.931 1.00 89.62 94 ARG A C 1
ATOM 704 O O . ARG A 1 94 ? 18.469 3.135 -30.552 1.00 89.62 94 ARG A O 1
ATOM 711 N N . LEU A 1 95 ? 19.893 1.416 -30.352 1.00 88.31 95 LEU A N 1
ATOM 712 C CA . LEU A 1 95 ? 20.621 1.949 -29.224 1.00 88.31 95 LEU A CA 1
ATOM 713 C C . LEU A 1 95 ? 21.719 2.881 -29.753 1.00 88.31 95 LEU A C 1
ATOM 715 O O . LEU A 1 95 ? 22.728 2.418 -30.279 1.00 88.31 95 LEU A O 1
ATOM 719 N N . ILE A 1 96 ? 21.486 4.192 -29.664 1.00 86.00 96 ILE A N 1
ATOM 720 C CA . ILE A 1 96 ? 22.418 5.235 -30.113 1.00 86.00 96 ILE A CA 1
ATOM 721 C C . ILE A 1 96 ? 22.835 6.067 -28.893 1.00 86.00 96 ILE A C 1
ATOM 723 O O . ILE A 1 96 ? 21.956 6.570 -28.177 1.00 86.00 96 ILE A O 1
ATOM 727 N N . PRO A 1 97 ? 24.143 6.243 -28.626 1.00 81.25 97 PRO A N 1
ATOM 728 C CA . PRO A 1 97 ? 24.590 7.078 -27.522 1.00 81.25 97 PRO A CA 1
ATOM 729 C C . PRO A 1 97 ? 24.090 8.515 -27.661 1.00 81.25 97 PRO A C 1
ATOM 731 O O . PRO A 1 97 ? 24.246 9.144 -28.701 1.00 81.25 97 PRO A O 1
ATOM 734 N N . GLY A 1 98 ? 23.460 9.033 -26.606 1.00 79.62 98 GLY A N 1
ATOM 735 C CA . GLY A 1 98 ? 22.894 10.387 -26.583 1.00 79.62 98 GLY A CA 1
ATOM 736 C C . GLY A 1 98 ? 21.492 10.529 -27.195 1.00 79.62 98 GLY A C 1
ATOM 737 O O . GLY A 1 98 ? 20.810 11.505 -26.886 1.00 79.62 98 GLY A O 1
ATOM 738 N N . GLU A 1 99 ? 21.008 9.545 -27.960 1.00 83.12 99 GLU A N 1
ATOM 739 C CA . GLU A 1 99 ? 19.723 9.602 -28.682 1.00 83.12 99 GLU A CA 1
ATOM 740 C C . GLU A 1 99 ? 18.752 8.482 -28.274 1.00 83.12 99 GLU A C 1
ATOM 742 O O . GLU A 1 99 ? 18.004 7.932 -29.081 1.00 83.12 99 GLU A O 1
ATOM 747 N N . LEU A 1 100 ? 18.731 8.129 -26.989 1.00 79.50 100 LEU A N 1
ATOM 748 C CA . LEU A 1 100 ? 17.749 7.171 -26.475 1.00 79.50 100 LEU A CA 1
ATOM 749 C C . LEU A 1 100 ? 16.325 7.760 -26.537 1.00 79.50 100 LEU A C 1
ATOM 751 O O . LEU A 1 100 ? 16.161 8.949 -26.278 1.00 79.50 100 LEU A O 1
ATOM 755 N N . PRO A 1 101 ? 15.270 6.971 -26.801 1.00 78.50 101 PRO A N 1
ATOM 756 C CA . PRO A 1 101 ? 13.884 7.441 -26.712 1.00 78.50 101 PRO A CA 1
ATOM 757 C C . PRO A 1 101 ? 13.495 7.843 -25.290 1.00 78.50 101 PRO A C 1
ATOM 759 O O . PRO A 1 101 ? 13.913 7.200 -24.326 1.00 78.50 101 PRO A O 1
ATOM 762 N N . ASP A 1 102 ? 12.620 8.842 -25.141 1.00 79.75 102 ASP A N 1
ATOM 763 C CA . ASP A 1 102 ? 12.200 9.356 -23.826 1.00 79.75 102 ASP A CA 1
ATOM 764 C C . ASP A 1 102 ? 11.595 8.288 -22.904 1.00 79.75 102 ASP A C 1
ATOM 766 O O . ASP A 1 102 ? 11.767 8.368 -21.689 1.00 79.75 102 ASP A O 1
ATOM 770 N N . GLY A 1 103 ? 10.943 7.265 -23.465 1.00 77.19 103 GLY A N 1
ATOM 771 C CA . GLY A 1 103 ? 10.406 6.141 -22.694 1.00 77.19 103 GLY A CA 1
ATOM 772 C C . GLY A 1 103 ? 11.485 5.241 -22.085 1.00 77.19 103 GLY A C 1
ATOM 773 O O . GLY A 1 103 ? 11.267 4.669 -21.021 1.00 77.19 103 GLY A O 1
ATOM 774 N N . VAL A 1 104 ? 12.659 5.150 -22.719 1.00 79.50 104 VAL A N 1
ATOM 775 C CA . VAL A 1 104 ? 13.738 4.244 -22.298 1.00 79.50 104 VAL A CA 1
ATOM 776 C C . VAL A 1 104 ? 14.862 4.983 -21.558 1.00 79.50 104 VAL A C 1
ATOM 778 O O . VAL A 1 104 ? 15.518 4.405 -20.693 1.00 79.50 104 VAL A O 1
ATOM 781 N N . LYS A 1 105 ? 15.036 6.292 -21.802 1.00 83.88 105 LYS A N 1
ATOM 782 C CA . LYS A 1 105 ? 15.994 7.162 -21.089 1.00 83.88 105 LYS A CA 1
ATOM 783 C C . LYS A 1 105 ? 16.031 6.959 -19.563 1.00 83.88 105 LYS A C 1
ATOM 785 O O . LYS A 1 105 ? 17.134 6.972 -19.023 1.00 83.88 105 LYS A O 1
ATOM 790 N N . PRO A 1 106 ? 14.904 6.790 -18.835 1.00 82.56 106 PRO A N 1
ATOM 791 C CA . PRO A 1 106 ? 14.929 6.627 -17.381 1.00 82.56 106 PRO A CA 1
ATOM 792 C C . PRO A 1 106 ? 15.713 5.404 -16.892 1.00 82.56 106 PRO A C 1
ATOM 794 O O . PRO A 1 106 ? 16.263 5.459 -15.796 1.00 82.56 106 PRO A O 1
ATOM 797 N N . PHE A 1 107 ? 15.796 4.336 -17.692 1.00 78.88 107 PHE A N 1
ATOM 798 C CA . PHE A 1 107 ? 16.481 3.092 -17.320 1.00 78.88 107 PHE A CA 1
ATOM 799 C C . PHE A 1 107 ? 18.003 3.160 -17.487 1.00 78.88 107 PHE A C 1
ATOM 801 O O . PHE A 1 107 ? 18.716 2.383 -16.865 1.00 78.88 107 PHE A O 1
ATOM 808 N N . PHE A 1 108 ? 18.498 4.108 -18.287 1.00 80.56 108 PHE A N 1
ATOM 809 C CA . PHE A 1 108 ? 19.928 4.329 -18.536 1.00 80.56 108 PHE A CA 1
ATOM 810 C C . PHE A 1 108 ? 20.488 5.516 -17.738 1.00 80.56 108 PHE A C 1
ATOM 812 O O . PHE A 1 108 ? 21.554 6.041 -18.051 1.00 80.56 108 PHE A O 1
ATOM 819 N N . ARG A 1 109 ? 19.762 5.991 -16.717 1.00 79.69 109 ARG A N 1
ATOM 820 C CA . ARG A 1 109 ? 20.259 7.053 -15.837 1.00 79.69 109 ARG A CA 1
ATOM 821 C C . ARG A 1 109 ? 21.290 6.496 -14.848 1.00 79.69 109 ARG A C 1
ATOM 823 O O . ARG A 1 109 ? 21.147 5.347 -14.432 1.00 79.69 109 ARG A O 1
ATOM 830 N N . PRO A 1 110 ? 22.268 7.312 -14.410 1.00 79.19 110 PRO A N 1
ATOM 831 C CA . PRO A 1 110 ? 23.206 6.923 -13.362 1.00 79.19 110 PRO A CA 1
ATOM 832 C C . PRO A 1 110 ? 22.486 6.368 -12.133 1.00 79.19 110 PRO A C 1
ATOM 834 O O . PRO A 1 110 ? 21.437 6.893 -11.719 1.00 79.19 110 PRO A O 1
ATOM 837 N N . LEU A 1 111 ? 23.053 5.305 -11.560 1.00 72.62 111 LEU A N 1
ATOM 838 C CA . LEU A 1 111 ? 22.441 4.524 -10.489 1.00 72.62 111 LEU A CA 1
ATOM 839 C C . LEU A 1 111 ? 22.032 5.412 -9.307 1.00 72.62 111 LEU A C 1
ATOM 841 O O . LEU A 1 111 ? 20.941 5.245 -8.765 1.00 72.62 111 LEU A O 1
ATOM 845 N N . GLU A 1 112 ? 22.847 6.412 -8.979 1.00 76.25 112 GLU A N 1
ATOM 846 C CA . GLU A 1 112 ? 22.641 7.377 -7.898 1.00 76.25 112 GLU A CA 1
ATOM 847 C C . GLU A 1 112 ? 21.299 8.104 -8.030 1.00 76.25 112 GLU A C 1
ATOM 849 O O . GLU A 1 112 ? 20.580 8.293 -7.049 1.00 76.25 112 GLU A O 1
ATOM 854 N N . THR A 1 113 ? 20.928 8.476 -9.258 1.00 77.06 113 THR A N 1
ATOM 855 C CA . THR A 1 113 ? 19.658 9.165 -9.523 1.00 77.06 113 THR A CA 1
ATOM 856 C C . THR A 1 113 ? 18.471 8.206 -9.504 1.00 77.06 113 THR A C 1
ATOM 858 O O . THR A 1 113 ? 17.398 8.572 -9.027 1.00 77.06 113 THR A O 1
ATOM 861 N N . SER A 1 114 ? 18.663 6.962 -9.956 1.00 74.62 114 SER A N 1
ATOM 862 C CA . SER A 1 114 ? 17.614 5.933 -9.949 1.00 74.62 114 SER A CA 1
ATOM 863 C C . SER A 1 114 ? 17.268 5.451 -8.531 1.00 74.62 114 SER A C 1
ATOM 865 O O . SER A 1 114 ? 16.098 5.217 -8.215 1.00 74.62 114 SER A O 1
ATOM 867 N N . TRP A 1 115 ? 18.266 5.372 -7.642 1.00 76.75 115 TRP A N 1
ATOM 868 C CA . TRP A 1 115 ? 18.094 4.928 -6.257 1.00 76.75 115 TRP A CA 1
ATOM 869 C C . TRP A 1 115 ? 17.256 5.896 -5.433 1.00 76.75 115 TRP A C 1
ATOM 871 O O . TRP A 1 115 ? 16.479 5.450 -4.594 1.00 76.75 115 TRP A O 1
ATOM 881 N N . LEU A 1 116 ? 17.357 7.202 -5.690 1.00 79.50 116 LEU A N 1
ATOM 882 C CA . LEU A 1 116 ? 16.516 8.194 -5.021 1.00 79.50 116 LEU A CA 1
ATOM 883 C C . LEU A 1 116 ? 15.034 7.952 -5.322 1.00 79.50 116 LEU A C 1
ATOM 885 O O . LEU A 1 116 ? 14.223 7.908 -4.401 1.00 79.50 116 LEU A O 1
ATOM 889 N N . THR A 1 117 ? 14.684 7.697 -6.585 1.00 77.38 117 THR A N 1
ATOM 890 C CA . THR A 1 117 ? 13.301 7.386 -6.972 1.00 77.38 117 THR A CA 1
ATOM 891 C C . THR A 1 117 ? 12.828 6.060 -6.373 1.00 77.38 117 THR A C 1
ATOM 893 O O . THR A 1 117 ? 11.719 5.983 -5.845 1.00 77.38 117 THR A O 1
ATOM 896 N N . ALA A 1 118 ? 13.668 5.018 -6.383 1.00 75.38 118 ALA A N 1
ATOM 897 C CA . ALA A 1 118 ? 13.338 3.740 -5.749 1.00 75.38 118 ALA A CA 1
ATOM 898 C C . ALA A 1 118 ? 13.126 3.890 -4.231 1.00 75.38 118 ALA A C 1
ATOM 900 O O . ALA A 1 118 ? 12.170 3.346 -3.675 1.00 75.38 118 ALA A O 1
ATOM 901 N N . PHE A 1 119 ? 13.973 4.681 -3.566 1.00 77.81 119 PHE A N 1
ATOM 902 C CA . PHE A 1 119 ? 13.853 4.993 -2.146 1.00 77.81 119 PHE A CA 1
ATOM 903 C C . PHE A 1 119 ? 12.575 5.777 -1.842 1.00 77.81 119 PHE A C 1
ATOM 905 O O . PHE A 1 119 ? 11.904 5.490 -0.854 1.00 77.81 119 PHE A O 1
ATOM 912 N N . GLU A 1 120 ? 12.188 6.728 -2.693 1.00 77.25 120 GLU A N 1
ATOM 913 C CA . GLU A 1 120 ? 10.925 7.458 -2.561 1.00 77.25 120 GLU A CA 1
ATOM 914 C C . GLU A 1 120 ? 9.708 6.538 -2.695 1.00 77.25 120 GLU A C 1
ATOM 916 O O . GLU A 1 120 ? 8.801 6.605 -1.863 1.00 77.25 120 GLU A O 1
ATOM 921 N N . VAL A 1 121 ? 9.695 5.639 -3.684 1.00 80.88 121 VAL A N 1
ATOM 922 C CA . VAL A 1 121 ? 8.621 4.643 -3.848 1.00 80.88 121 VAL A CA 1
ATOM 923 C C . VAL A 1 121 ? 8.545 3.730 -2.624 1.00 80.88 121 VAL A C 1
ATOM 925 O O . VAL A 1 121 ? 7.468 3.546 -2.055 1.00 80.88 121 VAL A O 1
ATOM 928 N N . HIS A 1 122 ? 9.687 3.220 -2.165 1.00 76.81 122 HIS A N 1
ATOM 929 C CA . HIS A 1 122 ? 9.768 2.358 -0.989 1.00 76.81 122 HIS A CA 1
ATOM 930 C C . HIS A 1 122 ? 9.317 3.076 0.295 1.00 76.81 122 HIS A C 1
ATOM 932 O O . HIS A 1 122 ? 8.522 2.548 1.076 1.00 76.81 122 HIS A O 1
ATOM 938 N N . LYS A 1 123 ? 9.743 4.330 0.485 1.00 83.94 123 LYS A N 1
ATOM 939 C CA . LYS A 1 123 ? 9.298 5.196 1.583 1.00 83.94 123 LYS A CA 1
ATOM 940 C C . LYS A 1 123 ? 7.786 5.413 1.534 1.00 83.94 123 LYS A C 1
ATOM 942 O O . LYS A 1 123 ? 7.126 5.320 2.567 1.00 83.94 123 LYS A O 1
ATOM 947 N N . ASN A 1 124 ? 7.225 5.672 0.354 1.00 84.62 124 ASN A N 1
ATOM 948 C CA . ASN A 1 124 ? 5.783 5.848 0.174 1.00 84.62 124 ASN A CA 1
ATOM 949 C C . ASN A 1 124 ? 5.003 4.569 0.510 1.00 84.62 124 ASN A C 1
ATOM 951 O O . ASN A 1 124 ? 3.964 4.647 1.169 1.00 84.62 124 ASN A O 1
ATOM 955 N N . GLN A 1 125 ? 5.522 3.399 0.133 1.00 82.44 125 GLN A N 1
ATOM 956 C CA . GLN A 1 125 ? 4.925 2.112 0.484 1.00 82.44 125 GLN A CA 1
ATOM 957 C C . GLN A 1 125 ? 4.892 1.900 2.005 1.00 82.44 125 GLN A C 1
ATOM 959 O O . GLN A 1 125 ? 3.827 1.639 2.565 1.00 82.44 125 GLN A O 1
ATOM 964 N N . HIS A 1 126 ? 6.010 2.119 2.697 1.00 84.19 126 HIS A N 1
ATOM 965 C CA . HIS A 1 126 ? 6.055 1.998 4.157 1.00 84.19 126 HIS A CA 1
ATOM 966 C C . HIS A 1 126 ? 5.181 3.028 4.883 1.00 84.19 126 HIS A C 1
ATOM 968 O O . HIS A 1 126 ? 4.533 2.705 5.882 1.00 84.19 126 HIS A O 1
ATOM 974 N N . MET A 1 127 ? 5.100 4.263 4.380 1.00 89.56 127 MET A N 1
ATOM 975 C CA . MET A 1 127 ? 4.182 5.262 4.936 1.00 89.56 127 MET A CA 1
ATOM 976 C C . MET A 1 127 ? 2.716 4.829 4.787 1.00 89.56 127 MET A C 1
ATOM 978 O O . MET A 1 127 ? 1.933 5.012 5.719 1.00 89.56 127 MET A O 1
AT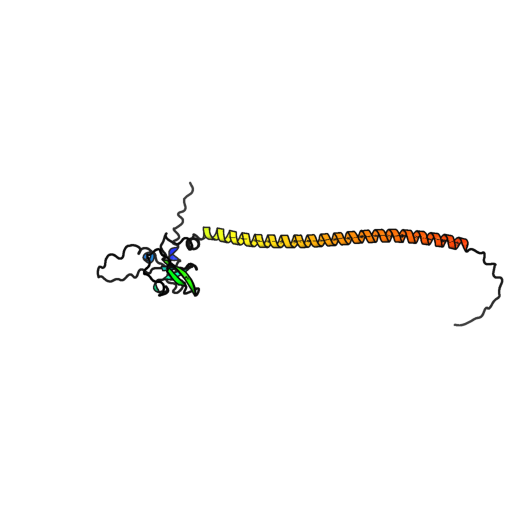OM 982 N N . SER A 1 128 ? 2.342 4.214 3.661 1.00 89.62 128 SER A N 1
ATOM 983 C CA . SER A 1 128 ? 0.994 3.667 3.445 1.00 89.62 128 SER A CA 1
ATOM 984 C C . SER A 1 128 ? 0.646 2.555 4.445 1.00 89.62 128 SER A C 1
ATOM 986 O O . SER A 1 128 ? -0.442 2.557 5.037 1.00 89.62 128 SER A O 1
ATOM 988 N N . GLU A 1 129 ? 1.583 1.639 4.697 1.00 88.75 129 GLU A N 1
ATOM 989 C CA . GLU A 1 129 ? 1.431 0.568 5.690 1.00 88.75 129 GLU A CA 1
ATOM 990 C C . GLU A 1 129 ? 1.247 1.137 7.102 1.00 88.75 129 GLU A C 1
ATOM 992 O O . GLU A 1 129 ? 0.316 0.751 7.815 1.00 88.75 129 GLU A O 1
ATOM 997 N N . LEU A 1 130 ? 2.067 2.122 7.485 1.00 93.31 130 LEU A N 1
ATOM 998 C CA . LEU A 1 130 ? 1.960 2.795 8.779 1.00 93.31 130 LEU A CA 1
ATOM 999 C C . LEU A 1 130 ? 0.621 3.529 8.938 1.00 93.31 130 LEU A C 1
ATOM 1001 O O . LEU A 1 130 ? -0.029 3.410 9.978 1.00 93.31 130 LEU A O 1
ATOM 1005 N N . ILE A 1 131 ? 0.172 4.256 7.910 1.00 94.19 131 ILE A N 1
ATOM 1006 C CA . ILE A 1 131 ? -1.135 4.932 7.915 1.00 94.19 131 ILE A CA 1
ATOM 1007 C C . ILE A 1 131 ? -2.261 3.909 8.097 1.00 94.19 131 ILE A C 1
ATOM 1009 O O . ILE A 1 131 ? -3.184 4.134 8.884 1.00 94.19 131 ILE A O 1
ATOM 1013 N N . SER A 1 132 ? -2.186 2.776 7.400 1.00 95.25 132 SER A N 1
ATOM 1014 C CA . SER A 1 132 ? -3.174 1.698 7.502 1.00 95.25 132 SER A CA 1
ATOM 1015 C C . SER A 1 132 ? -3.194 1.081 8.903 1.00 95.25 132 SER A C 1
ATOM 1017 O O . SER A 1 132 ? -4.265 0.903 9.492 1.00 95.25 132 SER A O 1
ATOM 1019 N N . TYR A 1 133 ? -2.017 0.845 9.488 1.00 96.75 133 TYR A N 1
ATOM 1020 C CA . TYR A 1 133 ? -1.882 0.386 10.867 1.00 96.75 133 TYR A CA 1
ATOM 1021 C C . TYR A 1 133 ? -2.510 1.374 11.858 1.00 96.75 133 TYR A C 1
ATOM 1023 O O . TYR A 1 133 ? -3.361 0.977 12.658 1.00 96.75 133 TYR A O 1
ATOM 1031 N N . LEU A 1 134 ? -2.168 2.664 11.779 1.00 97.00 134 LEU A N 1
ATOM 1032 C CA . LEU A 1 134 ? -2.702 3.691 12.678 1.00 97.00 134 LEU A CA 1
ATOM 1033 C C . LEU A 1 134 ? -4.224 3.831 12.550 1.00 97.00 134 LEU A C 1
ATOM 1035 O O . LEU A 1 134 ? -4.918 3.896 13.565 1.00 97.00 134 LEU A O 1
ATOM 1039 N N . LYS A 1 135 ? -4.770 3.780 11.328 1.00 97.44 135 LYS A N 1
ATOM 1040 C CA . LYS A 1 135 ? -6.225 3.740 11.104 1.00 97.44 135 LYS A CA 1
ATOM 1041 C C . LYS A 1 135 ? -6.874 2.548 11.808 1.00 97.44 135 LYS A C 1
ATOM 1043 O O . LYS A 1 135 ? -7.899 2.716 12.467 1.00 97.44 135 LYS A O 1
ATOM 1048 N N . SER A 1 136 ? -6.267 1.361 11.728 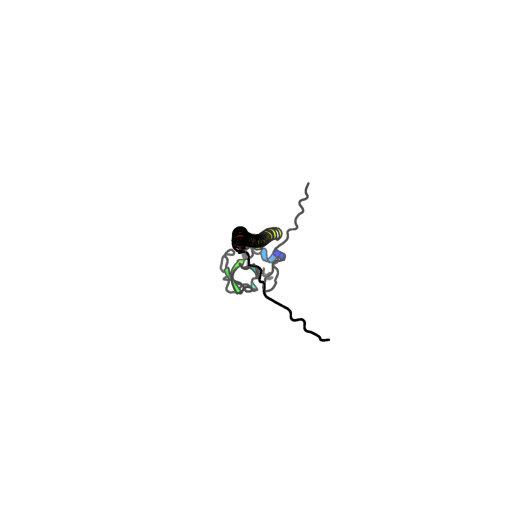1.00 97.19 136 SER A N 1
ATOM 1049 C CA . SER A 1 136 ? -6.780 0.172 12.421 1.00 97.19 136 SER A CA 1
ATOM 1050 C C . SER A 1 136 ? -6.781 0.339 13.948 1.00 97.19 136 SER A C 1
ATOM 1052 O O . SER A 1 136 ? -7.726 -0.086 14.615 1.00 97.19 136 SER A O 1
ATOM 1054 N N . GLN A 1 137 ? -5.769 1.011 14.510 1.00 98.06 137 GLN A N 1
ATOM 1055 C CA . GLN A 1 137 ? -5.691 1.290 15.945 1.00 98.06 137 GLN A CA 1
ATOM 1056 C C . GLN A 1 137 ? -6.761 2.289 16.390 1.00 98.06 137 GLN A C 1
ATOM 1058 O O . GLN A 1 137 ? -7.418 2.057 17.403 1.00 98.06 137 GLN A O 1
ATOM 1063 N N . VAL A 1 138 ? -7.015 3.340 15.605 1.00 98.31 138 VAL A N 1
ATOM 1064 C CA . VAL A 1 138 ? -8.097 4.302 15.878 1.00 98.31 138 VAL A CA 1
ATOM 1065 C C . VAL A 1 138 ? -9.462 3.608 15.905 1.00 98.31 138 VAL A C 1
ATOM 1067 O O . VAL A 1 138 ? -10.272 3.871 16.794 1.00 98.31 138 VAL A O 1
ATOM 1070 N N . VAL A 1 139 ? -9.720 2.673 14.983 1.00 98.19 139 VAL A N 1
ATOM 1071 C CA . VAL A 1 139 ? -10.971 1.892 14.973 1.00 98.19 139 VAL A CA 1
ATOM 1072 C C . VAL A 1 139 ? -11.103 1.030 16.234 1.00 98.19 139 VAL A C 1
ATOM 1074 O O . VAL A 1 139 ? -12.166 1.024 16.856 1.00 98.19 139 VAL A O 1
ATOM 1077 N N . LYS A 1 140 ? -10.028 0.351 16.657 1.00 97.69 140 LYS A N 1
ATOM 1078 C CA . LYS A 1 140 ? -10.015 -0.437 17.903 1.00 97.69 140 LYS A CA 1
ATOM 1079 C C . LYS A 1 140 ? -10.283 0.437 19.127 1.00 97.69 140 LYS A C 1
ATOM 1081 O O . LYS A 1 140 ? -11.126 0.091 19.949 1.00 97.69 140 LYS A O 1
ATOM 1086 N N . GLN A 1 141 ? -9.615 1.586 19.226 1.00 97.94 141 GLN A N 1
ATOM 1087 C CA . GLN A 1 141 ? -9.814 2.541 20.319 1.00 97.94 141 GLN A CA 1
ATOM 1088 C C . GLN A 1 141 ? -11.253 3.064 20.356 1.00 97.94 141 GLN A C 1
ATOM 1090 O O . GLN A 1 141 ? -11.864 3.097 21.422 1.00 97.94 141 GLN A O 1
ATOM 1095 N N . LYS A 1 142 ? -11.836 3.392 19.196 1.00 98.44 142 LYS A N 1
ATOM 1096 C CA . LYS A 1 142 ? -13.245 3.795 19.095 1.00 98.44 142 LYS A CA 1
ATOM 1097 C C . LYS A 1 142 ? -14.186 2.704 19.612 1.00 98.44 142 LYS A C 1
ATOM 1099 O O . LYS A 1 142 ? -15.119 3.010 20.346 1.00 98.44 142 LYS A O 1
ATOM 1104 N N . HIS A 1 143 ? -13.932 1.443 19.268 1.00 98.25 143 HIS A N 1
ATOM 1105 C CA . HIS A 1 143 ? -14.747 0.326 19.743 1.00 98.25 143 HIS A CA 1
ATOM 1106 C C . HIS A 1 143 ? -14.666 0.147 21.267 1.00 98.25 143 HIS A C 1
ATOM 1108 O O . HIS A 1 143 ? -15.691 -0.040 21.920 1.00 98.25 143 HIS A O 1
ATOM 1114 N N . VAL A 1 144 ? -13.467 0.273 21.849 1.00 98.44 144 VAL A N 1
ATOM 1115 C CA . VAL A 1 144 ? -13.282 0.246 23.310 1.00 98.44 144 VAL A CA 1
ATOM 1116 C C . VAL A 1 144 ? -14.052 1.385 23.981 1.00 98.44 144 VAL A C 1
ATOM 1118 O O . VAL A 1 144 ? -14.730 1.151 24.978 1.00 98.44 144 VAL A O 1
ATOM 1121 N N . LEU A 1 145 ? -14.001 2.600 23.428 1.00 98.44 145 LEU A N 1
ATOM 1122 C CA . LEU A 1 145 ? -14.725 3.750 23.976 1.00 98.44 145 LEU A CA 1
ATOM 1123 C C . LEU A 1 145 ? -16.247 3.569 23.937 1.00 98.44 145 LEU A C 1
ATOM 1125 O O . LEU A 1 145 ? -16.911 3.891 24.921 1.00 98.44 145 LEU A O 1
ATOM 1129 N N . GLU A 1 146 ? -16.804 3.030 22.848 1.00 98.56 146 GLU A N 1
ATOM 1130 C CA . GLU A 1 146 ? -18.242 2.722 22.785 1.00 98.56 146 GLU A CA 1
ATOM 1131 C C . GLU A 1 146 ? -18.634 1.664 23.823 1.00 98.56 146 GLU A C 1
ATOM 1133 O O . GLU A 1 146 ? -19.616 1.842 24.540 1.00 98.56 146 GLU A O 1
ATOM 1138 N N . ARG A 1 147 ? -17.816 0.621 24.006 1.00 98.38 147 ARG A N 1
ATOM 1139 C CA . ARG A 1 147 ? -18.064 -0.387 25.042 1.00 98.38 147 ARG A CA 1
ATOM 1140 C C . ARG A 1 147 ? -18.046 0.212 26.453 1.00 98.38 147 ARG A C 1
ATOM 1142 O O . ARG A 1 147 ? -18.950 -0.054 27.237 1.00 98.38 147 ARG A O 1
ATOM 1149 N N . VAL A 1 148 ? -17.049 1.036 26.777 1.00 98.50 148 VAL A N 1
ATOM 1150 C CA . VAL A 1 148 ? -16.962 1.707 28.089 1.00 98.50 148 VAL A CA 1
ATOM 1151 C C . VAL A 1 148 ? -18.164 2.625 28.315 1.00 98.50 148 VAL A C 1
ATOM 1153 O O . VAL A 1 148 ? -18.701 2.690 29.418 1.00 98.50 148 VAL A O 1
ATOM 1156 N N . LYS A 1 149 ? -18.620 3.323 27.274 1.00 98.56 149 LYS A N 1
ATOM 1157 C CA . LYS A 1 149 ? -19.824 4.157 27.326 1.00 98.56 149 LYS A CA 1
ATOM 1158 C C . LYS A 1 149 ? -21.077 3.330 27.637 1.00 98.56 149 LYS A C 1
ATOM 1160 O O . LYS A 1 149 ? -21.880 3.763 28.466 1.00 98.56 149 LYS A O 1
ATOM 1165 N N . ASP A 1 150 ? -21.229 2.155 27.032 1.00 98.62 150 ASP A N 1
ATOM 1166 C CA . ASP A 1 150 ? -22.344 1.248 27.320 1.00 98.62 150 ASP A CA 1
ATOM 1167 C C . ASP A 1 150 ? -22.269 0.677 28.745 1.00 98.62 150 ASP A C 1
ATOM 1169 O O . ASP A 1 150 ? -23.268 0.698 29.467 1.00 98.62 150 ASP A O 1
ATOM 1173 N N . GLU A 1 151 ? -21.084 0.253 29.195 1.00 98.38 151 GLU A N 1
ATOM 1174 C CA . GLU A 1 151 ? -20.854 -0.222 30.569 1.00 98.38 151 GLU A CA 1
ATOM 1175 C C . GLU A 1 151 ? -21.163 0.879 31.604 1.00 98.38 151 GLU A C 1
ATOM 1177 O O . GLU A 1 151 ? -21.851 0.631 32.596 1.00 98.38 151 GLU A O 1
ATOM 1182 N N . LEU A 1 152 ? -20.750 2.127 31.351 1.00 98.62 152 LEU A N 1
ATOM 1183 C CA . LEU A 1 152 ? -21.082 3.277 32.202 1.00 98.62 152 LEU A CA 1
ATOM 1184 C C . LEU A 1 152 ? -22.589 3.556 32.249 1.00 98.62 152 LEU A C 1
ATOM 1186 O O . LEU A 1 152 ? -23.119 3.923 33.302 1.00 98.62 152 LEU A O 1
ATOM 1190 N N . ARG A 1 153 ? -23.292 3.390 31.125 1.00 98.62 153 ARG A N 1
ATOM 1191 C CA . ARG A 1 153 ? -24.750 3.540 31.069 1.00 98.62 153 ARG A CA 1
ATOM 1192 C C . ARG A 1 153 ? -25.444 2.466 31.905 1.00 98.62 153 ARG A C 1
ATOM 1194 O O . ARG A 1 153 ? -26.332 2.802 32.685 1.00 98.62 153 ARG A O 1
ATOM 1201 N N . GLN A 1 154 ? -25.018 1.210 31.788 1.00 98.44 154 GLN A N 1
ATOM 1202 C CA . GLN A 1 154 ? -25.549 0.103 32.589 1.00 98.44 154 GLN A CA 1
ATOM 1203 C C . GLN A 1 154 ? -25.281 0.304 34.084 1.00 98.44 154 GLN A C 1
ATOM 1205 O O . GLN A 1 154 ? -26.187 0.143 34.897 1.00 98.44 154 GLN A O 1
ATOM 1210 N N . ALA A 1 155 ? -24.072 0.736 34.451 1.00 98.50 155 ALA A N 1
ATOM 1211 C CA . ALA A 1 155 ? -23.719 1.013 35.841 1.00 98.50 155 ALA A CA 1
ATOM 1212 C C . ALA A 1 155 ? -24.599 2.110 36.467 1.00 98.50 155 ALA A C 1
ATOM 1214 O O . ALA A 1 155 ? -24.942 2.021 37.646 1.00 98.50 155 ALA A O 1
ATOM 1215 N N . ARG A 1 156 ? -24.999 3.131 35.691 1.00 98.75 156 ARG A N 1
ATOM 1216 C CA . ARG A 1 156 ? -25.956 4.152 36.151 1.00 98.75 156 ARG A CA 1
ATOM 1217 C C . ARG A 1 156 ? -27.342 3.568 36.414 1.00 98.75 156 ARG A C 1
ATOM 1219 O O . ARG A 1 156 ? -27.872 3.803 37.492 1.00 98.75 156 ARG A O 1
ATOM 1226 N N . ILE A 1 157 ? -27.874 2.777 35.481 1.00 98.56 157 ILE A N 1
ATOM 1227 C CA . ILE A 1 157 ? -29.189 2.129 35.628 1.00 98.56 157 ILE A CA 1
ATOM 1228 C C . ILE A 1 157 ? -29.201 1.228 36.870 1.00 98.56 157 ILE A C 1
ATOM 1230 O O . ILE A 1 157 ? -30.056 1.377 37.737 1.00 98.56 157 ILE A O 1
ATOM 1234 N N . LEU A 1 158 ? -28.192 0.365 37.024 1.00 98.50 158 LEU A N 1
ATOM 1235 C CA . LEU A 1 158 ? -28.073 -0.516 38.191 1.00 98.50 158 LEU A CA 1
ATOM 1236 C C . LEU A 1 158 ? -27.969 0.264 39.506 1.00 98.50 158 LEU A C 1
ATOM 1238 O O . LEU A 1 158 ? -28.507 -0.160 40.527 1.00 98.50 158 LEU A O 1
ATOM 1242 N N . LYS A 1 159 ? -27.279 1.410 39.507 1.00 98.69 159 LYS A N 1
ATOM 1243 C CA . LYS A 1 159 ? -27.198 2.269 40.691 1.00 98.69 159 LYS A CA 1
ATOM 1244 C C . LYS A 1 159 ? -28.577 2.815 41.076 1.00 98.69 159 LYS A C 1
ATOM 1246 O O . LYS A 1 159 ? -28.919 2.778 42.256 1.00 98.69 159 LYS A O 1
ATOM 1251 N N . GLU A 1 160 ? -29.354 3.287 40.104 1.00 98.75 160 GLU A N 1
ATOM 1252 C CA . GLU A 1 160 ? -30.720 3.782 40.317 1.00 98.75 160 GLU A CA 1
ATOM 1253 C C . GLU A 1 160 ? -31.640 2.672 40.854 1.00 98.75 160 GLU A C 1
ATOM 1255 O O . GLU A 1 160 ? -32.330 2.878 41.853 1.00 98.75 160 GLU A O 1
ATOM 1260 N N . GLU A 1 161 ? -31.575 1.468 40.277 1.00 98.50 161 GLU A N 1
ATOM 1261 C CA . GLU A 1 161 ? -32.331 0.296 40.743 1.00 98.50 161 GLU A CA 1
ATOM 1262 C C . GLU A 1 161 ? -31.966 -0.099 42.180 1.00 98.50 161 GLU A C 1
ATOM 1264 O O . GLU A 1 161 ? -32.844 -0.335 43.012 1.00 98.50 161 GLU A O 1
ATOM 1269 N N . VAL A 1 162 ? -30.671 -0.130 42.518 1.00 98.62 162 VAL A N 1
ATOM 1270 C CA . VAL A 1 162 ? -30.208 -0.430 43.882 1.00 98.62 162 VAL A CA 1
ATOM 1271 C C . VAL A 1 162 ? -30.710 0.616 44.877 1.00 98.62 162 VAL A C 1
ATOM 1273 O O . VAL A 1 162 ? -31.107 0.268 45.991 1.00 98.62 162 VAL A O 1
ATOM 1276 N N . GLU A 1 163 ? -30.696 1.896 44.508 1.00 98.69 163 GLU A N 1
ATOM 1277 C CA . GLU A 1 163 ? -31.237 2.967 45.346 1.00 98.69 163 GLU A CA 1
ATOM 1278 C C . GLU A 1 163 ? -32.755 2.838 45.532 1.00 98.69 163 GLU A C 1
ATOM 1280 O O . GLU A 1 163 ? -33.245 3.008 46.653 1.00 98.69 163 GLU A O 1
ATOM 1285 N N . GLN A 1 164 ? -33.495 2.483 44.481 1.00 98.62 164 GLN A N 1
ATOM 1286 C CA . GLN A 1 164 ? -34.935 2.240 44.553 1.00 98.62 164 GLN A CA 1
ATOM 1287 C C . GLN A 1 164 ? -35.268 1.040 45.449 1.00 98.62 164 GLN A C 1
ATOM 1289 O O . GLN A 1 164 ? -36.043 1.179 46.397 1.00 98.62 164 GLN A O 1
ATOM 1294 N N . LEU A 1 165 ? -34.621 -0.107 45.234 1.00 98.56 165 LEU A N 1
ATOM 1295 C CA . LEU A 1 165 ? -34.824 -1.312 46.043 1.00 98.56 165 LEU A CA 1
ATOM 1296 C C . LEU A 1 165 ? -34.476 -1.081 47.518 1.00 98.56 165 LEU A C 1
ATOM 1298 O O . LEU A 1 165 ? -35.144 -1.605 48.410 1.00 98.56 165 LEU A O 1
ATOM 1302 N N . ARG A 1 166 ? -33.451 -0.268 47.811 1.00 98.38 166 ARG A N 1
ATOM 1303 C CA . ARG A 1 166 ? -33.122 0.128 49.191 1.00 98.38 166 ARG A CA 1
ATOM 1304 C C . ARG A 1 166 ? -34.246 0.932 49.841 1.00 98.38 166 ARG A C 1
ATOM 1306 O O . ARG A 1 166 ? -34.539 0.687 51.011 1.00 98.38 166 ARG A O 1
ATOM 1313 N N . LYS A 1 167 ? -34.877 1.855 49.107 1.00 98.56 167 LYS A N 1
ATOM 1314 C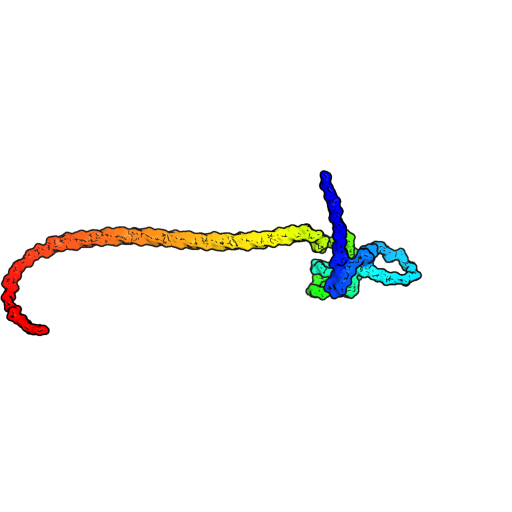 CA . LYS A 1 167 ? -36.032 2.628 49.596 1.00 98.56 167 LYS A CA 1
ATOM 1315 C C . LYS A 1 167 ? -37.234 1.721 49.850 1.00 98.56 167 LYS A C 1
ATOM 1317 O O . LYS A 1 167 ? -37.790 1.758 50.941 1.00 98.56 167 LYS A O 1
ATOM 1322 N N . GLU A 1 168 ? -37.579 0.860 48.895 1.00 98.38 168 GLU A N 1
ATOM 1323 C CA . GLU A 1 168 ? -38.695 -0.087 49.028 1.00 98.38 168 GLU A CA 1
ATOM 1324 C C . GLU A 1 168 ? -38.495 -1.035 50.213 1.00 98.38 168 GLU A C 1
ATOM 1326 O O . GLU A 1 168 ? -39.394 -1.205 51.039 1.00 98.38 168 GLU A O 1
ATOM 1331 N N . LYS A 1 169 ? -37.284 -1.589 50.361 1.00 98.19 169 LYS A N 1
ATOM 1332 C CA . LYS A 1 169 ? -36.919 -2.419 51.512 1.00 98.19 169 LYS A CA 1
ATOM 1333 C C . LYS A 1 169 ? -37.098 -1.665 52.830 1.00 98.19 169 LYS A C 1
ATOM 1335 O O . LYS A 1 169 ? -37.637 -2.236 53.776 1.00 98.19 169 LYS A O 1
ATOM 1340 N N . ALA A 1 170 ? -36.658 -0.408 52.907 1.00 98.50 170 ALA A N 1
ATOM 1341 C CA . ALA A 1 170 ? -36.820 0.409 54.108 1.00 98.50 170 ALA A CA 1
ATOM 1342 C C . ALA A 1 170 ? -38.305 0.640 54.444 1.00 98.50 170 ALA A C 1
ATOM 1344 O O . ALA A 1 170 ? -38.710 0.435 55.586 1.00 98.50 170 ALA A O 1
ATOM 1345 N N . THR A 1 171 ? -39.131 0.976 53.448 1.00 98.50 171 THR A N 1
ATOM 1346 C CA . THR A 1 171 ? -40.580 1.159 53.623 1.00 98.50 171 THR A CA 1
ATOM 1347 C C . THR A 1 171 ? -41.283 -0.127 54.065 1.00 98.50 171 THR A C 1
ATOM 1349 O O . THR A 1 171 ? -42.140 -0.089 54.946 1.00 98.50 171 THR A O 1
ATOM 1352 N N . LEU A 1 172 ? -40.933 -1.278 53.483 1.00 98.06 172 LEU A N 1
ATOM 1353 C CA . LEU A 1 172 ? -41.519 -2.564 53.870 1.00 98.06 172 LEU A CA 1
ATOM 1354 C C . LEU A 1 172 ? -41.154 -2.949 55.305 1.00 98.06 172 LEU A C 1
ATOM 1356 O O . LEU A 1 172 ? -42.030 -3.375 56.054 1.00 98.06 172 LEU A O 1
ATOM 1360 N N . LEU A 1 173 ? -39.893 -2.765 55.708 1.00 97.75 173 LEU A N 1
ATOM 1361 C CA . LEU A 1 173 ? -39.465 -3.023 57.086 1.00 97.75 173 LEU A CA 1
ATOM 1362 C C . LEU A 1 173 ? -40.222 -2.149 58.091 1.00 97.75 173 LEU A C 1
ATOM 1364 O O . LEU A 1 173 ? -40.642 -2.657 59.129 1.00 97.75 173 LEU A O 1
ATOM 1368 N N . GLN A 1 174 ? -40.458 -0.878 57.760 1.00 97.50 174 GLN A N 1
ATOM 1369 C CA . GLN A 1 174 ? -41.262 0.016 58.590 1.00 97.50 174 GLN A CA 1
ATOM 1370 C C . GLN A 1 174 ? -42.702 -0.503 58.755 1.00 97.50 174 GLN A C 1
ATOM 1372 O O . GLN A 1 174 ? -43.180 -0.627 59.879 1.00 97.50 174 GLN A O 1
ATOM 1377 N N . ARG A 1 175 ? -43.367 -0.903 57.663 1.00 96.88 175 ARG A N 1
ATOM 1378 C CA . ARG A 1 175 ? -44.736 -1.459 57.714 1.00 96.88 175 ARG A CA 1
ATOM 1379 C C . ARG A 1 175 ? -44.828 -2.752 58.524 1.00 96.88 175 ARG A C 1
ATOM 1381 O O . ARG A 1 175 ? -45.801 -2.964 59.246 1.00 96.88 175 ARG A O 1
ATOM 1388 N N . VAL A 1 176 ? -43.829 -3.629 58.395 1.00 96.50 176 VAL A N 1
ATOM 1389 C CA . VAL A 1 176 ? -43.746 -4.872 59.179 1.00 96.50 176 VAL A CA 1
ATOM 1390 C C . VAL A 1 176 ? -43.607 -4.553 60.667 1.00 96.50 176 VAL A C 1
ATOM 1392 O O . VAL A 1 176 ? -44.262 -5.193 61.489 1.00 96.50 176 VAL A O 1
ATOM 1395 N N . GLN A 1 177 ? -42.795 -3.554 61.019 1.00 95.44 177 GLN A N 1
ATOM 1396 C CA . GLN A 1 177 ? -42.619 -3.114 62.401 1.00 95.44 177 GLN A CA 1
ATOM 1397 C C . GLN A 1 177 ? -43.911 -2.523 62.987 1.00 95.44 177 GLN A C 1
ATOM 1399 O O . GLN A 1 177 ? -44.277 -2.888 64.102 1.00 95.44 177 GLN A O 1
ATOM 1404 N N . GLU A 1 178 ? -44.619 -1.680 62.232 1.00 95.12 178 GLU A N 1
ATOM 1405 C CA . GLU A 1 178 ? -45.922 -1.110 62.615 1.00 95.12 178 GLU A CA 1
ATOM 1406 C C . GLU A 1 178 ? -46.973 -2.218 62.835 1.00 95.12 178 GLU A C 1
ATOM 1408 O O . GLU A 1 178 ? -47.573 -2.304 63.906 1.00 95.12 178 GLU A O 1
ATOM 1413 N N . SER A 1 179 ? -47.104 -3.156 61.888 1.00 93.75 179 SER A N 1
ATOM 1414 C CA . SER A 1 179 ? -48.062 -4.276 61.989 1.00 93.75 179 SER A CA 1
ATOM 1415 C C . SER A 1 179 ? -47.750 -5.224 63.157 1.00 93.75 179 SER A C 1
ATOM 1417 O O . SER A 1 179 ? -48.653 -5.767 63.793 1.00 93.75 179 SER A O 1
ATOM 1419 N N . SER A 1 180 ? -46.463 -5.430 63.459 1.00 92.81 180 SER A N 1
ATOM 1420 C CA . SER A 1 180 ? -46.034 -6.280 64.579 1.00 92.81 180 SER A CA 1
ATOM 1421 C C . SER A 1 180 ? -46.339 -5.650 65.941 1.00 92.81 180 SER A C 1
ATOM 1423 O O . SER A 1 180 ? -46.513 -6.378 66.916 1.00 92.81 180 SER A O 1
ATOM 1425 N N . GLN A 1 181 ? -46.414 -4.317 66.029 1.00 86.12 181 GLN A N 1
ATOM 1426 C CA . GLN A 1 181 ? -46.825 -3.626 67.255 1.00 86.12 181 GLN A CA 1
ATOM 1427 C C . GLN A 1 181 ? -48.339 -3.724 67.490 1.00 86.12 181 GLN A C 1
ATOM 1429 O O . GLN A 1 181 ? -48.759 -3.889 68.634 1.00 86.12 181 GLN A O 1
ATOM 1434 N N . GLU A 1 182 ? -49.156 -3.692 66.434 1.00 79.50 182 GLU A N 1
ATOM 1435 C CA . GLU A 1 182 ? -50.621 -3.792 66.545 1.00 79.50 182 GLU A CA 1
ATOM 1436 C C . GLU A 1 182 ? -51.121 -5.211 66.871 1.00 79.50 182 GLU A C 1
ATOM 1438 O O . GLU A 1 182 ? -52.171 -5.367 67.493 1.00 79.50 182 GLU A O 1
ATOM 1443 N N . GLN A 1 183 ? -50.373 -6.262 66.514 1.00 65.12 183 GLN A N 1
ATOM 1444 C CA . GLN A 1 183 ? -50.767 -7.660 66.759 1.00 65.12 183 GLN A CA 1
ATOM 1445 C C . GLN A 1 183 ? -50.403 -8.226 68.141 1.00 65.12 183 GLN A C 1
ATOM 1447 O O . GLN A 1 183 ? -50.631 -9.414 68.386 1.00 65.12 183 GLN A O 1
ATOM 1452 N N . VAL A 1 184 ? -49.925 -7.412 69.089 1.00 60.31 184 VAL A N 1
ATOM 1453 C CA . VAL A 1 184 ? -49.815 -7.832 70.499 1.00 60.31 184 VAL A CA 1
ATOM 1454 C C . VAL A 1 184 ? -51.208 -7.830 71.142 1.00 60.31 18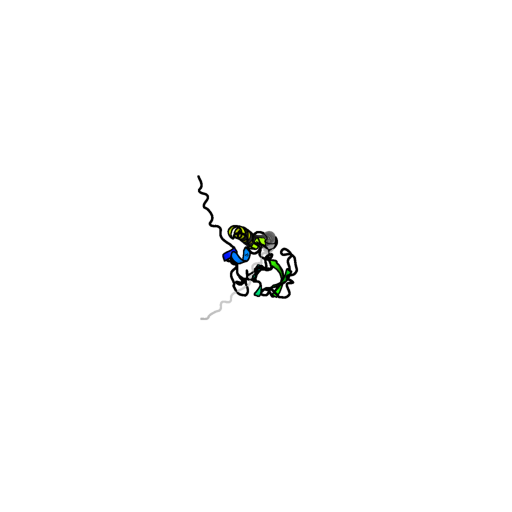4 VAL A C 1
ATOM 1456 O O . VAL A 1 184 ? -51.512 -7.063 72.051 1.00 60.31 184 VAL A O 1
ATOM 1459 N N . VAL A 1 185 ? -52.089 -8.714 70.670 1.00 62.31 185 VAL A N 1
ATOM 1460 C CA . VAL A 1 185 ? -53.257 -9.129 71.446 1.00 62.31 185 VAL A CA 1
ATOM 1461 C C . VAL A 1 185 ? -52.698 -9.952 72.607 1.00 62.31 185 VAL A C 1
ATOM 1463 O O . VAL A 1 185 ? -52.006 -10.943 72.353 1.00 62.31 185 VAL A O 1
ATOM 1466 N N . PRO A 1 186 ? -52.926 -9.567 73.875 1.00 61.28 186 PRO A N 1
ATOM 1467 C CA . PRO A 1 186 ? -52.422 -10.324 75.006 1.00 61.28 186 PRO A CA 1
ATOM 1468 C C . PRO A 1 186 ? -53.037 -11.719 74.951 1.00 61.28 186 PRO A C 1
ATOM 1470 O O . PRO A 1 186 ? -54.226 -11.898 75.212 1.00 61.28 186 PRO A O 1
ATOM 1473 N N . VAL A 1 187 ? -52.228 -12.710 74.570 1.00 65.94 187 VAL A N 1
ATOM 1474 C CA . VAL A 1 187 ? -52.617 -14.114 74.641 1.00 65.94 187 VAL A CA 1
ATOM 1475 C C . VAL A 1 187 ? -52.937 -14.381 76.112 1.00 65.94 187 VAL A C 1
ATOM 1477 O O . VAL A 1 187 ? -52.045 -14.237 76.956 1.00 65.94 187 VAL A O 1
ATOM 1480 N N . PRO A 1 188 ? -54.195 -14.705 76.465 1.00 61.94 188 PRO A N 1
ATOM 1481 C CA . PRO A 1 188 ? -54.540 -14.981 77.847 1.00 61.94 188 PRO A CA 1
ATOM 1482 C C . PRO A 1 188 ? -53.675 -16.151 78.332 1.00 61.94 188 PRO A C 1
ATOM 1484 O O . PRO A 1 188 ? -53.453 -17.101 77.574 1.00 61.94 188 PRO A O 1
ATOM 1487 N N . PRO A 1 189 ? -53.147 -16.096 79.567 1.00 62.84 189 PRO A N 1
ATOM 1488 C CA . PRO A 1 189 ? -52.232 -17.108 80.071 1.00 62.84 189 PRO A CA 1
ATOM 1489 C C . PRO A 1 189 ? -52.900 -18.480 79.983 1.00 62.84 189 PRO A C 1
ATOM 1491 O O . PRO A 1 189 ? -53.875 -18.755 80.685 1.00 62.84 189 PRO A O 1
ATOM 1494 N N . ASN A 1 190 ? -52.376 -19.336 79.103 1.00 61.44 190 ASN A N 1
ATOM 1495 C CA . ASN A 1 190 ? -52.852 -20.698 78.927 1.00 61.44 190 ASN A CA 1
ATOM 1496 C C . ASN A 1 190 ? -52.574 -21.491 80.216 1.00 61.44 190 ASN A C 1
ATOM 1498 O O . ASN A 1 190 ? -51.485 -22.021 80.434 1.00 61.44 190 ASN A O 1
ATOM 1502 N N . ARG A 1 191 ? -53.571 -21.533 81.106 1.00 57.59 191 ARG A N 1
ATOM 1503 C CA . ARG A 1 191 ? -53.620 -22.394 82.292 1.00 57.59 191 ARG A CA 1
ATOM 1504 C C . ARG A 1 191 ? -54.127 -23.780 81.898 1.00 57.59 191 ARG A C 1
ATOM 1506 O O . ARG A 1 191 ? -55.193 -24.210 82.318 1.00 57.59 191 ARG A O 1
ATOM 1513 N N . SER A 1 192 ? -53.356 -24.498 81.101 1.00 58.19 192 SER A N 1
ATOM 1514 C CA . SER A 1 192 ? -53.495 -25.944 80.930 1.00 58.19 192 SER A CA 1
ATOM 1515 C C . SER A 1 192 ? -52.162 -26.458 80.387 1.00 58.19 192 SER A C 1
ATOM 1517 O O . SER A 1 192 ? -51.576 -25.853 79.507 1.00 58.19 192 SER A O 1
ATOM 1519 N N . GLY A 1 193 ? -51.529 -27.506 80.878 1.00 55.69 193 GLY A N 1
ATOM 1520 C CA . GLY A 1 193 ? -51.821 -28.415 81.957 1.00 55.69 193 GLY A CA 1
ATOM 1521 C C . GLY A 1 193 ? -50.667 -29.414 81.972 1.00 55.69 193 GLY A C 1
ATOM 1522 O O . GLY A 1 193 ? -50.307 -29.975 80.950 1.00 55.69 193 GLY A O 1
ATOM 1523 N N . ARG A 1 194 ? -50.096 -29.606 83.160 1.00 58.31 194 ARG A N 1
ATOM 1524 C CA . ARG A 1 194 ? -49.850 -30.936 83.724 1.00 58.31 194 ARG A CA 1
ATOM 1525 C C . ARG A 1 194 ? -49.014 -31.925 82.880 1.00 58.31 194 ARG A C 1
ATOM 1527 O O . ARG A 1 194 ? -49.531 -32.647 82.046 1.00 58.31 194 ARG A O 1
ATOM 1534 N N . ARG A 1 195 ? -47.738 -32.024 83.283 1.00 65.81 195 ARG A N 1
ATOM 1535 C CA . ARG A 1 195 ? -46.912 -33.242 83.451 1.00 65.81 195 ARG A CA 1
ATOM 1536 C C . ARG A 1 195 ? -47.164 -34.387 82.460 1.00 65.81 195 ARG A C 1
ATOM 1538 O O . ARG A 1 195 ? -48.143 -35.093 82.623 1.00 65.81 195 ARG A O 1
ATOM 1545 N N . HIS A 1 196 ? -46.132 -34.765 81.708 1.00 50.16 196 HIS A N 1
ATOM 1546 C CA . HIS A 1 196 ? -45.650 -36.145 81.778 1.00 50.16 196 HIS A CA 1
ATOM 1547 C C . HIS A 1 196 ? -44.124 -36.191 81.690 1.00 50.16 196 HIS A C 1
ATOM 1549 O O . HIS A 1 196 ? -43.500 -35.748 80.734 1.00 50.16 196 HIS A O 1
ATOM 1555 N N . ARG A 1 197 ? -43.551 -36.700 82.782 1.00 61.34 197 ARG A N 1
ATOM 1556 C CA . ARG A 1 197 ? -42.165 -37.109 82.964 1.00 61.34 197 ARG A CA 1
ATOM 1557 C C . ARG A 1 197 ? -42.136 -38.602 82.643 1.00 61.34 197 ARG A C 1
ATOM 1559 O O . ARG A 1 197 ? -42.702 -39.374 83.407 1.00 61.34 197 ARG A O 1
ATOM 1566 N N . ALA A 1 198 ? -41.536 -38.978 81.525 1.00 53.16 198 ALA A N 1
ATOM 1567 C CA . ALA A 1 198 ? -41.087 -40.328 81.174 1.00 53.16 198 ALA A CA 1
ATOM 1568 C C . ALA A 1 198 ? -40.257 -40.155 79.893 1.00 53.16 198 ALA A C 1
ATOM 1570 O O . ALA A 1 198 ? -40.688 -39.432 79.008 1.00 53.16 198 ALA A O 1
ATOM 1571 N N . GLY A 1 199 ? -39.064 -40.693 79.710 1.00 52.97 199 GLY A N 1
ATOM 1572 C CA . GLY A 1 199 ? -38.251 -41.629 80.464 1.00 52.97 199 GLY A CA 1
ATOM 1573 C C . GLY A 1 199 ? -37.090 -42.042 79.545 1.00 52.97 199 GLY A C 1
ATOM 1574 O O . GLY A 1 199 ? -37.185 -41.869 78.335 1.00 52.97 199 GLY A O 1
ATOM 1575 N N . LEU A 1 200 ? -36.005 -42.513 80.161 1.00 60.59 200 LEU A N 1
ATOM 1576 C CA . LEU A 1 200 ? -35.056 -43.531 79.682 1.00 60.59 200 LEU A CA 1
ATOM 1577 C C . LEU A 1 200 ? -34.948 -43.785 78.157 1.00 60.59 200 LEU A C 1
ATOM 1579 O O . LEU A 1 200 ? -35.869 -44.341 77.569 1.00 60.59 200 LEU A O 1
ATOM 1583 N N . ASN A 1 201 ? -33.757 -43.629 77.570 1.00 49.47 201 ASN A N 1
ATOM 1584 C CA . ASN A 1 201 ? -32.783 -44.731 77.468 1.00 49.47 201 ASN A CA 1
ATOM 1585 C C . ASN A 1 201 ? -31.517 -44.330 76.685 1.00 49.47 201 ASN A C 1
ATOM 1587 O O . ASN A 1 201 ? -31.626 -43.706 75.637 1.00 49.47 201 ASN A O 1
ATOM 1591 N N . VAL A 1 202 ? -30.386 -44.760 77.266 1.00 57.78 202 VAL A N 1
ATOM 1592 C CA . VAL A 1 202 ? -29.077 -45.180 76.710 1.00 57.78 202 VAL A CA 1
ATOM 1593 C C . VAL A 1 202 ? -28.481 -44.380 75.555 1.00 57.78 202 VAL A C 1
ATOM 1595 O O . VAL A 1 202 ? -28.962 -44.516 74.413 1.00 57.78 202 VAL A O 1
#

Secondary structure (DSSP, 8-state):
-----------GGGG-B-TTT-PBP-HHHH-TTS----------------EEEETT--EEEGGGS-TTS-TTS-TTSPEEEE-TTT-SEEEEEE--TT---TTTGGGGS-HHHHHHHHHHHHHHHHHHHHHHHHHHHHHHHHHHHHHHHHHHHHHHHHHHHHHHHHHHHHHHHHHHHHHHHHT-------------------

pLDDT: mean 80.41, std 17.18, range [42.5, 98.75]

Sequence (202 aa):
MASNQDCSDFDLWEHLHCSVCYRSVSNADLDTNQAVTSKTDGQTSGDSAQFWVTDCTHVLCQKDLPASADHGGTETCPIRGVCPICRVEADIVRLIPGELPDGVKPFFRPLETSWLTAFEVHKNQHMSELISYLKSQVVKQKHVLERVKDELRQARILKEEVEQLRKEKATLLQRVQESSQEQVVPVPPNRSGRRHRAGLNV

InterPro domains:
  IPR042123 Zip3/RNF212-like [PTHR22663] (16-181)

Organism: NCBI:txid1882483

Foldseek 3Di:
DDPPPPPPPPPLQQVDAAPPPRHGGDPQLQPPPPDPPDPDPDDDPPPSWWWKAWLVGGIHIPVRPPPQQPPPDDQAAFTWDQDPVVRDTTGIHTDHVPRDDPSCVLVSDPPVVVVVVVVVVVVVVVVVVVVVVVVVVVVVVVVVVVVVVVVVVVVVVVVVVVVVVVVVVVVVVVVVVVVVVVPPPPPPPPPDDDDDDDDDDD